Protein AF-E8LW38-F1 (afdb_monomer_lite)

Foldseek 3Di:
DEDDDPPWAFLFWFQDPPPRHIWTWTADDDDPRRLQIWTQDPVVRDIGRDPCRRVRCVVGTDQDPVRNCVVVVDDCPVVVVVCVVVVHHRDNVVNCCSPVVVVPPPVVVVPPPDDDDDDDDDDDDDDDDDDDDDDDDPPPPPDPDDDDDDDDDDDDDDPDPPPPVVVVVVVVVVVVCCVVVVVVVVVVVVVVVVVVVVVVVVVVVD

Secondary structure (DSSP, 8-state):
-----TT--B-EEEE-TTT-SEEEEE--SSSTTTT--EEEESSS--EE--TTHHHHHHHH-BSSHHHHHHHHT---HHHHHHHHHHTPPB-THHHHHHHTTTHHHHHHTTSSS------------------------------TT-----------------HHHHHHHHHHHHHHHHHHHHHHHHHHHHHHHHHHHHHHHTTT--

Structure (mmCIF, N/CA/C/O backbone):
data_AF-E8LW38-F1
#
_entry.id   AF-E8LW38-F1
#
loop_
_atom_site.group_PDB
_atom_site.id
_atom_site.type_symbol
_atom_site.label_atom_id
_atom_site.label_alt_id
_atom_site.label_comp_id
_atom_site.label_asym_id
_atom_site.label_entity_id
_atom_site.label_seq_id
_atom_site.pdbx_PDB_ins_code
_atom_site.Cartn_x
_atom_site.Cartn_y
_atom_site.Cartn_z
_atom_site.occupancy
_atom_site.B_iso_or_equiv
_atom_site.auth_seq_id
_atom_site.auth_comp_id
_atom_site.auth_asym_id
_atom_site.auth_atom_id
_atom_site.pdbx_PDB_model_num
ATOM 1 N N . MET A 1 1 ? 2.310 -6.468 10.355 1.00 84.81 1 MET A N 1
ATOM 2 C CA . MET A 1 1 ? 3.506 -5.936 9.657 1.00 84.81 1 MET A CA 1
ATOM 3 C C . MET A 1 1 ? 3.089 -5.389 8.314 1.00 84.81 1 MET A C 1
ATOM 5 O O . MET A 1 1 ? 2.529 -6.121 7.501 1.00 84.81 1 MET A O 1
ATOM 9 N N . LEU A 1 2 ? 3.338 -4.102 8.102 1.00 90.25 2 LEU A N 1
ATOM 10 C CA . LEU A 1 2 ? 2.969 -3.389 6.892 1.00 90.25 2 LEU A CA 1
ATOM 11 C C . LEU A 1 2 ? 3.975 -3.695 5.778 1.00 90.25 2 LEU A C 1
ATOM 13 O O . LEU A 1 2 ? 5.188 -3.632 5.974 1.00 90.25 2 LEU A O 1
ATOM 17 N N . LYS A 1 3 ? 3.471 -4.007 4.582 1.00 91.81 3 LYS A N 1
ATOM 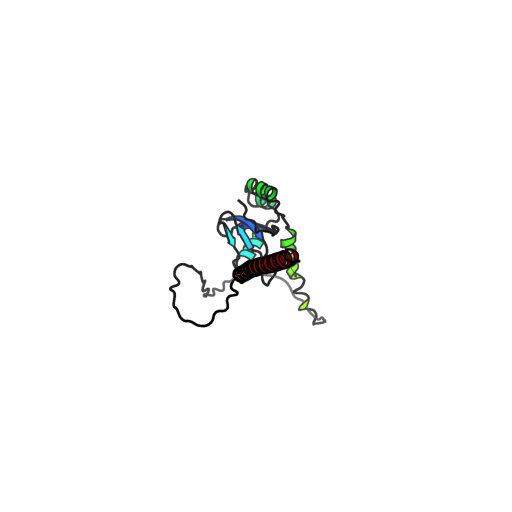18 C CA . LYS A 1 3 ? 4.300 -4.202 3.390 1.00 91.81 3 LYS A CA 1
ATOM 19 C C . LYS A 1 3 ? 4.176 -2.986 2.489 1.00 91.81 3 LYS A C 1
ATOM 21 O O . LYS A 1 3 ? 3.140 -2.797 1.856 1.00 91.81 3 LYS A O 1
ATOM 26 N N . VAL A 1 4 ? 5.246 -2.208 2.380 1.00 89.75 4 VAL A N 1
ATOM 27 C CA . VAL A 1 4 ? 5.295 -0.995 1.554 1.00 89.75 4 VAL A CA 1
ATOM 28 C C . VAL A 1 4 ? 6.216 -1.216 0.361 1.00 89.75 4 VAL A C 1
ATOM 30 O O . VAL A 1 4 ? 7.296 -1.795 0.482 1.00 89.75 4 VAL A O 1
ATOM 33 N N . SER A 1 5 ? 5.771 -0.787 -0.821 1.00 85.12 5 SER A N 1
ATOM 34 C CA . SER A 1 5 ? 6.592 -0.863 -2.034 1.00 85.12 5 SER A CA 1
ATOM 35 C C . SER A 1 5 ? 7.794 0.080 -1.922 1.00 85.12 5 SER A C 1
ATOM 37 O O . SER A 1 5 ? 7.639 1.244 -1.558 1.00 85.12 5 SER A O 1
ATOM 39 N N . THR A 1 6 ? 8.991 -0.391 -2.276 1.00 81.00 6 THR A N 1
ATOM 40 C CA . THR A 1 6 ? 10.205 0.438 -2.241 1.00 81.00 6 THR A CA 1
ATOM 41 C C . THR A 1 6 ? 10.067 1.666 -3.143 1.00 81.00 6 THR A C 1
ATOM 43 O O . THR A 1 6 ? 9.525 1.589 -4.247 1.00 81.00 6 THR A O 1
ATOM 46 N N . ASN A 1 7 ? 10.574 2.810 -2.670 1.00 80.31 7 ASN A N 1
ATOM 47 C CA . ASN A 1 7 ? 10.578 4.090 -3.392 1.00 80.31 7 ASN A CA 1
ATOM 48 C C . ASN A 1 7 ? 9.188 4.616 -3.799 1.00 80.31 7 ASN A C 1
ATOM 50 O O . ASN A 1 7 ? 9.082 5.391 -4.750 1.00 80.31 7 ASN A O 1
ATOM 54 N N . LYS A 1 8 ? 8.118 4.202 -3.110 1.00 84.31 8 LYS A N 1
ATOM 55 C CA . LYS A 1 8 ? 6.765 4.716 -3.344 1.00 84.31 8 LYS A CA 1
ATOM 56 C C . LYS A 1 8 ? 6.181 5.293 -2.069 1.00 84.31 8 LYS A C 1
ATOM 58 O O . LYS A 1 8 ? 6.236 4.659 -1.020 1.00 84.31 8 LYS A O 1
ATOM 63 N N . ALA A 1 9 ? 5.566 6.464 -2.196 1.00 90.75 9 ALA A N 1
ATOM 64 C CA . ALA A 1 9 ? 4.726 6.999 -1.139 1.00 90.75 9 ALA A CA 1
ATOM 65 C C . ALA A 1 9 ? 3.490 6.107 -0.946 1.00 90.75 9 ALA A C 1
ATOM 67 O O . ALA A 1 9 ? 2.966 5.510 -1.900 1.00 90.75 9 ALA A O 1
ATOM 68 N N . ILE A 1 10 ? 3.039 6.011 0.298 1.00 95.56 10 ILE A N 1
ATOM 69 C CA . ILE A 1 10 ? 1.782 5.368 0.660 1.00 95.56 10 ILE A CA 1
ATOM 70 C C . ILE A 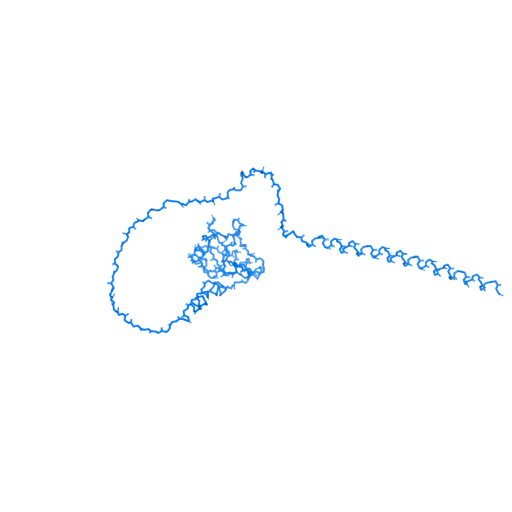1 10 ? 0.673 6.358 0.315 1.00 95.56 10 ILE A C 1
ATOM 72 O O . ILE A 1 10 ? 0.657 7.470 0.830 1.00 95.56 10 ILE A O 1
ATOM 76 N N . ALA A 1 11 ? -0.223 5.987 -0.596 1.00 95.69 11 ALA A N 1
ATOM 77 C CA . ALA A 1 11 ? -1.320 6.863 -1.010 1.00 95.69 11 ALA A CA 1
ATOM 78 C C . ALA A 1 11 ? -2.506 6.827 -0.027 1.00 95.69 11 ALA A C 1
ATOM 80 O O . ALA A 1 11 ? -3.439 7.613 -0.154 1.00 95.69 11 ALA A O 1
ATOM 81 N N . GLY A 1 12 ? -2.491 5.875 0.904 1.00 96.62 12 GLY A N 1
ATOM 82 C CA . GLY A 1 12 ? -3.492 5.646 1.939 1.00 96.62 12 GLY A CA 1
ATOM 83 C C . GLY A 1 12 ? -3.579 4.158 2.267 1.00 96.62 12 GLY A C 1
ATOM 84 O O . GLY A 1 12 ? -2.675 3.384 1.932 1.00 96.62 12 GLY A O 1
ATOM 85 N N . TYR A 1 13 ? -4.682 3.747 2.882 1.00 97.56 13 TYR A N 1
ATOM 86 C CA . TYR A 1 13 ? -4.869 2.397 3.406 1.00 97.56 13 TYR A CA 1
ATOM 87 C C . TYR A 1 13 ? -6.267 1.867 3.102 1.00 97.56 13 TYR A C 1
ATOM 89 O O . TYR A 1 13 ? -7.209 2.625 2.878 1.00 97.56 13 TYR A O 1
ATOM 97 N N . ALA A 1 14 ? -6.384 0.543 3.073 1.00 97.50 14 ALA A N 1
ATOM 98 C CA . ALA A 1 14 ? -7.648 -0.176 2.981 1.00 97.50 14 ALA A CA 1
ATOM 99 C C . ALA A 1 14 ? -7.449 -1.621 3.483 1.00 97.50 14 ALA A C 1
ATOM 101 O O . ALA A 1 14 ? -6.322 -2.128 3.459 1.00 97.50 14 ALA A O 1
ATOM 102 N N . PRO A 1 15 ? -8.511 -2.309 3.935 1.00 97.12 15 PRO A N 1
ATOM 103 C CA . PRO A 1 15 ? -8.432 -3.715 4.294 1.00 97.12 15 PRO A CA 1
ATOM 104 C C . PRO A 1 15 ? -8.097 -4.549 3.057 1.00 97.12 15 PRO A C 1
ATOM 106 O O . PRO A 1 15 ? -8.605 -4.314 1.957 1.00 97.12 15 PRO A O 1
ATOM 109 N N . CYS A 1 16 ? -7.239 -5.546 3.231 1.00 96.50 16 CYS A N 1
ATOM 110 C CA . CYS A 1 16 ? -6.908 -6.518 2.204 1.00 96.50 16 CYS A CA 1
ATOM 111 C C . CYS A 1 16 ? -8.161 -7.287 1.777 1.00 96.50 16 CYS A C 1
ATOM 113 O O . CYS A 1 16 ? -8.826 -7.882 2.616 1.00 96.50 16 CYS A O 1
ATOM 115 N N . SER A 1 17 ? -8.446 -7.353 0.477 1.00 95.56 17 SER A N 1
ATOM 116 C CA . SER A 1 17 ? -9.615 -8.081 -0.037 1.00 95.56 17 SER A CA 1
ATOM 117 C C . SER A 1 17 ? -9.541 -9.603 0.147 1.00 95.56 17 SER A C 1
ATOM 119 O O . SER A 1 17 ? -10.539 -10.281 -0.059 1.00 95.56 17 SER A O 1
ATOM 121 N N . GLU A 1 18 ? -8.370 -10.153 0.483 1.00 94.50 18 GLU A N 1
ATOM 122 C CA . GLU A 1 18 ? -8.189 -11.596 0.694 1.00 94.50 18 GLU A CA 1
ATOM 123 C C . GLU A 1 18 ? -8.216 -11.990 2.176 1.00 94.50 18 GLU A C 1
ATOM 125 O O . GLU A 1 18 ? -8.856 -12.970 2.538 1.00 94.50 18 GLU A O 1
ATOM 130 N N . CYS A 1 19 ? -7.512 -11.249 3.040 1.00 94.38 19 CYS A N 1
ATOM 131 C CA . CYS A 1 19 ? -7.347 -11.606 4.455 1.00 94.38 19 CYS A CA 1
ATOM 132 C C . CYS A 1 19 ? -7.882 -10.556 5.437 1.00 94.38 19 CYS A C 1
ATOM 134 O O . CYS A 1 19 ? -7.680 -10.705 6.637 1.00 94.38 19 CYS A O 1
ATOM 136 N N . ASN A 1 20 ? -8.527 -9.490 4.950 1.00 94.69 20 ASN A N 1
ATOM 137 C CA . ASN A 1 20 ? -9.113 -8.390 5.731 1.00 94.69 20 ASN A CA 1
ATOM 138 C C . ASN A 1 20 ? -8.157 -7.640 6.678 1.00 94.69 20 ASN A C 1
ATOM 140 O O . ASN A 1 20 ? -8.585 -6.766 7.424 1.00 94.69 20 ASN A O 1
ATOM 144 N N . THR A 1 21 ? -6.854 -7.916 6.630 1.00 94.88 21 THR A N 1
ATOM 145 C CA . THR A 1 21 ? -5.844 -7.172 7.393 1.00 94.88 21 THR A CA 1
ATOM 146 C C . THR A 1 21 ? -5.497 -5.854 6.707 1.00 94.88 21 THR A C 1
ATOM 148 O O . THR A 1 21 ? -5.621 -5.745 5.487 1.00 94.88 21 THR A O 1
ATOM 151 N N . LEU A 1 22 ? -4.951 -4.898 7.457 1.00 96.19 22 LEU A N 1
ATOM 152 C CA . LEU A 1 22 ? -4.417 -3.640 6.932 1.00 96.19 22 LEU A CA 1
ATOM 153 C C . LEU A 1 22 ? -3.507 -3.851 5.702 1.00 96.19 22 LEU A C 1
ATOM 155 O O . LEU A 1 22 ? -2.590 -4.682 5.710 1.00 96.19 22 LEU A O 1
ATOM 159 N N . ALA A 1 23 ? -3.756 -3.084 4.641 1.00 97.12 23 ALA A N 1
ATOM 160 C CA . ALA A 1 23 ? -2.933 -3.044 3.440 1.00 97.12 23 ALA A CA 1
ATOM 161 C C . ALA A 1 23 ? -2.684 -1.597 2.992 1.00 97.12 23 ALA A C 1
ATOM 163 O O . ALA A 1 23 ? -3.558 -0.734 3.089 1.00 97.12 23 ALA A O 1
ATOM 164 N N . ALA A 1 24 ? -1.481 -1.346 2.471 1.00 97.12 24 ALA A N 1
ATOM 165 C CA . ALA A 1 24 ? -1.109 -0.050 1.917 1.00 97.12 24 ALA A CA 1
ATOM 166 C C . ALA A 1 24 ? -1.634 0.089 0.482 1.00 97.12 24 ALA A C 1
ATOM 168 O O . ALA A 1 24 ? -1.490 -0.827 -0.337 1.00 97.12 24 ALA A O 1
ATOM 169 N N . VAL A 1 25 ? -2.202 1.249 0.165 1.00 96.81 25 VAL A N 1
ATOM 170 C CA . VAL A 1 25 ? -2.632 1.622 -1.184 1.00 96.81 25 VAL A CA 1
ATOM 171 C C . VAL A 1 25 ? -1.473 2.307 -1.902 1.00 96.81 25 VAL A C 1
ATOM 173 O O . VAL A 1 25 ? -0.879 3.266 -1.407 1.00 96.81 25 VAL A O 1
ATOM 176 N N . HIS A 1 26 ? -1.167 1.839 -3.108 1.00 95.75 26 HIS A N 1
ATOM 177 C CA . HIS A 1 26 ? -0.116 2.401 -3.951 1.00 95.75 26 HIS A CA 1
ATOM 178 C C . HIS A 1 26 ? -0.569 2.543 -5.401 1.00 95.75 26 HIS A C 1
ATOM 180 O O . HIS A 1 26 ? -1.552 1.945 -5.835 1.00 95.75 26 HIS A O 1
ATOM 186 N N . PHE A 1 27 ? 0.221 3.289 -6.174 1.00 93.38 27 PHE A N 1
ATOM 187 C CA . PHE A 1 27 ? 0.069 3.401 -7.619 1.00 93.38 27 PHE A CA 1
ATOM 188 C C . PHE A 1 27 ? 1.320 2.908 -8.360 1.00 93.38 27 PHE A C 1
ATOM 190 O O . PHE A 1 27 ? 2.444 2.989 -7.846 1.00 93.38 27 PHE A O 1
ATOM 197 N N . PRO A 1 28 ? 1.174 2.364 -9.578 1.00 90.88 28 PRO A N 1
ATOM 198 C CA . PRO A 1 28 ? 2.297 2.077 -10.458 1.00 90.88 28 PRO A CA 1
ATOM 199 C C . PRO A 1 28 ? 3.049 3.351 -10.860 1.00 90.88 28 PRO A C 1
ATOM 201 O O . PRO A 1 28 ? 2.471 4.438 -10.950 1.00 90.88 28 PRO A O 1
ATOM 204 N N . ASN A 1 29 ? 4.346 3.201 -11.126 1.00 87.06 29 ASN A N 1
ATOM 205 C CA . ASN A 1 29 ? 5.175 4.293 -11.626 1.00 87.06 29 ASN A CA 1
ATOM 206 C C . ASN A 1 29 ? 4.982 4.384 -13.143 1.00 87.06 29 ASN A C 1
ATOM 208 O O . ASN A 1 29 ? 5.583 3.618 -13.891 1.00 87.06 29 ASN A O 1
ATOM 212 N N . GLY A 1 30 ? 4.119 5.298 -13.585 1.00 84.19 30 GLY A N 1
ATOM 213 C CA . GLY A 1 30 ? 3.881 5.556 -15.005 1.00 84.19 30 GLY A CA 1
ATOM 214 C C . GLY A 1 30 ? 3.208 4.406 -15.772 1.00 84.19 30 GLY A C 1
ATOM 215 O O . GLY A 1 30 ? 2.671 3.454 -15.201 1.00 84.19 30 GLY A O 1
ATOM 216 N N . GLY A 1 31 ? 3.202 4.539 -17.100 1.00 87.88 31 GLY A N 1
ATOM 217 C CA . GLY A 1 31 ? 2.594 3.584 -18.028 1.00 87.88 31 GLY A CA 1
ATOM 218 C C . GLY A 1 31 ? 1.060 3.609 -18.058 1.00 87.88 31 GLY A C 1
ATOM 219 O O . GLY A 1 31 ? 0.410 4.422 -17.406 1.00 87.88 31 GLY A O 1
ATOM 220 N N . ARG A 1 32 ? 0.461 2.667 -18.804 1.00 85.50 32 ARG A N 1
ATOM 221 C CA . ARG A 1 32 ? -1.004 2.582 -19.005 1.00 85.50 32 ARG A CA 1
ATOM 222 C C . ARG A 1 32 ? -1.808 2.381 -17.713 1.00 85.50 32 ARG A C 1
ATOM 224 O O . ARG A 1 32 ? -3.005 2.628 -17.700 1.00 85.50 32 ARG A O 1
ATOM 231 N N . ARG A 1 33 ? -1.163 1.908 -16.642 1.00 85.62 33 ARG A N 1
ATOM 232 C CA . ARG A 1 33 ? -1.782 1.623 -15.336 1.00 85.62 33 ARG A CA 1
ATOM 233 C C . ARG A 1 33 ? -1.364 2.616 -14.246 1.00 85.62 33 ARG A C 1
ATOM 235 O O . ARG A 1 33 ? -1.588 2.343 -13.073 1.00 85.62 33 ARG A O 1
ATOM 242 N N . ALA A 1 34 ? -0.766 3.758 -14.600 1.00 88.12 34 ALA A N 1
ATOM 243 C CA . ALA A 1 34 ? -0.274 4.750 -13.634 1.00 88.12 34 ALA A CA 1
ATOM 244 C C . ALA A 1 34 ? -1.345 5.228 -12.637 1.00 88.12 34 ALA A C 1
ATOM 246 O O . ALA A 1 34 ? -1.014 5.567 -11.499 1.00 88.12 34 ALA A O 1
ATOM 247 N N . ASN A 1 35 ? -2.612 5.228 -13.063 1.00 89.12 35 ASN A N 1
ATOM 248 C CA . ASN A 1 35 ? -3.774 5.681 -12.289 1.00 89.12 35 ASN A CA 1
ATOM 249 C C . ASN A 1 35 ? -4.615 4.514 -11.743 1.00 89.12 35 ASN A C 1
ATOM 251 O O . ASN A 1 35 ? -5.726 4.714 -11.259 1.00 89.12 35 ASN A O 1
ATOM 255 N N . THR A 1 36 ? -4.116 3.278 -11.833 1.00 91.19 36 THR A N 1
ATOM 256 C CA . THR A 1 36 ? -4.795 2.097 -11.295 1.00 91.19 36 THR A CA 1
ATOM 257 C C . THR A 1 36 ? -4.213 1.765 -9.923 1.00 91.19 36 THR A C 1
ATOM 259 O O . THR A 1 36 ? -3.096 1.240 -9.870 1.00 91.19 36 THR A O 1
ATOM 262 N N . PRO A 1 37 ? -4.928 2.051 -8.820 1.00 94.19 37 PRO A N 1
ATOM 263 C CA . PRO A 1 37 ? -4.429 1.732 -7.492 1.00 94.19 37 PRO A CA 1
ATOM 264 C C . PRO A 1 37 ? -4.355 0.213 -7.290 1.00 94.19 37 PRO A C 1
ATOM 266 O O . PRO A 1 37 ? -5.076 -0.554 -7.931 1.00 94.19 37 PRO A O 1
ATOM 269 N N . TYR A 1 38 ? -3.471 -0.216 -6.397 1.00 95.06 38 TYR A N 1
ATOM 270 C CA . TYR A 1 38 ? -3.332 -1.608 -5.975 1.00 95.06 38 TYR A CA 1
ATOM 271 C C . TYR A 1 38 ? -3.073 -1.686 -4.470 1.00 95.06 38 TYR A C 1
ATOM 273 O O . TYR A 1 38 ? -2.621 -0.712 -3.862 1.00 95.06 38 TYR A O 1
ATOM 281 N N . LEU A 1 39 ? -3.330 -2.857 -3.884 1.00 96.75 39 LEU A N 1
ATOM 282 C CA . LEU A 1 39 ? -3.059 -3.127 -2.472 1.00 96.75 39 LEU A CA 1
ATOM 283 C C . LEU A 1 39 ? -1.742 -3.870 -2.297 1.00 96.75 39 LEU A C 1
ATOM 285 O O . LEU A 1 39 ? -1.444 -4.819 -3.022 1.00 96.75 39 LEU A O 1
ATOM 289 N N . SER A 1 40 ? -0.972 -3.465 -1.297 1.00 96.25 40 SER A N 1
ATOM 290 C CA . SER A 1 40 ? 0.193 -4.190 -0.806 1.00 96.25 40 SER A CA 1
ATOM 291 C C . SER A 1 40 ? -0.095 -4.660 0.613 1.00 96.25 40 SER A C 1
ATOM 293 O O . SER A 1 40 ? -0.145 -3.860 1.548 1.00 96.25 40 SER A O 1
ATOM 295 N N . CYS A 1 41 ? -0.337 -5.961 0.769 1.00 95.94 41 CYS A N 1
ATOM 296 C CA . CYS A 1 41 ? -0.701 -6.551 2.048 1.00 95.94 41 CYS A CA 1
ATOM 297 C C . CYS A 1 41 ? 0.492 -7.293 2.656 1.00 95.94 41 CYS A C 1
ATOM 299 O O . CYS A 1 41 ? 1.103 -8.139 2.003 1.00 95.94 41 CYS A O 1
ATOM 301 N N . GLY A 1 42 ? 0.809 -6.997 3.918 1.00 93.31 42 GLY A N 1
ATOM 302 C CA . GLY A 1 42 ? 1.829 -7.733 4.670 1.00 93.31 42 GLY A CA 1
ATOM 303 C C . GLY A 1 42 ? 1.301 -8.969 5.403 1.00 93.31 42 GLY A C 1
ATOM 304 O O . GLY A 1 42 ? 2.085 -9.859 5.706 1.00 93.31 42 GLY A O 1
ATOM 305 N N . GLY A 1 43 ? -0.016 -9.080 5.619 1.00 92.31 43 GLY A N 1
ATOM 306 C CA . GLY A 1 43 ? -0.639 -10.268 6.215 1.00 92.31 43 GLY A CA 1
ATOM 307 C C . GLY A 1 43 ? -0.561 -11.487 5.293 1.00 92.31 43 GLY A C 1
ATOM 308 O O . GLY A 1 43 ? -0.008 -12.517 5.665 1.00 92.31 43 GLY A O 1
ATOM 309 N N . CYS A 1 44 ? -1.043 -11.353 4.053 1.00 93.19 44 CYS A N 1
ATOM 310 C CA . CYS A 1 44 ? -0.934 -12.407 3.036 1.00 93.19 44 CYS A CA 1
ATOM 311 C C . CYS A 1 44 ? 0.317 -12.285 2.146 1.00 93.19 44 CYS A C 1
ATOM 313 O O . CYS A 1 44 ? 0.506 -13.093 1.241 1.00 93.19 44 CYS A O 1
ATOM 315 N N . ASN A 1 45 ? 1.171 -11.279 2.376 1.00 93.56 45 ASN A N 1
ATOM 316 C CA . ASN A 1 45 ? 2.380 -10.983 1.594 1.00 93.56 45 ASN A CA 1
ATOM 317 C C . ASN A 1 45 ? 2.165 -10.769 0.083 1.00 93.56 45 ASN A C 1
ATOM 319 O O . ASN A 1 45 ? 3.131 -10.788 -0.689 1.00 93.56 45 ASN A O 1
ATOM 323 N N . LYS A 1 46 ? 0.936 -10.489 -0.355 1.00 92.06 46 LYS A N 1
ATOM 324 C CA . LYS A 1 46 ? 0.584 -10.315 -1.769 1.00 92.06 46 LYS A CA 1
ATOM 325 C C . LYS A 1 46 ? 0.457 -8.852 -2.177 1.00 92.06 46 LYS A C 1
ATOM 327 O O . LYS A 1 46 ? 0.127 -7.970 -1.382 1.00 92.06 46 LYS A O 1
ATOM 332 N N . THR A 1 47 ? 0.694 -8.623 -3.464 1.00 94.12 47 THR A N 1
ATOM 333 C CA . THR A 1 47 ? 0.285 -7.409 -4.166 1.00 94.12 47 THR A CA 1
ATOM 334 C C . THR A 1 47 ? -0.968 -7.736 -4.964 1.00 94.12 47 THR A C 1
ATOM 336 O O . THR A 1 47 ? -0.939 -8.624 -5.810 1.00 94.12 47 THR A O 1
ATOM 339 N N . ILE A 1 48 ? -2.063 -7.039 -4.682 1.00 94.44 48 ILE A N 1
ATOM 340 C CA . ILE A 1 48 ? -3.384 -7.346 -5.227 1.00 94.44 48 ILE A CA 1
ATOM 341 C C . ILE A 1 48 ? -3.763 -6.230 -6.199 1.00 94.44 48 ILE A C 1
ATOM 343 O O . ILE A 1 48 ? -3.878 -5.066 -5.811 1.00 94.44 48 ILE A O 1
ATOM 347 N N . GLN A 1 49 ? -3.927 -6.595 -7.470 1.00 92.69 49 GLN A N 1
ATOM 348 C CA . GLN A 1 49 ? -4.333 -5.705 -8.559 1.00 92.69 49 GLN A CA 1
ATOM 349 C C . GLN A 1 49 ? -5.302 -6.447 -9.494 1.00 92.69 49 GLN A C 1
ATOM 351 O O . GLN A 1 49 ? -5.005 -6.683 -10.666 1.00 92.69 49 GLN A O 1
ATOM 356 N N . ALA A 1 50 ? -6.443 -6.866 -8.951 1.00 89.75 50 ALA A N 1
ATOM 357 C CA . ALA A 1 50 ? -7.532 -7.461 -9.718 1.00 89.75 50 ALA A CA 1
ATOM 358 C C . ALA A 1 50 ? -8.475 -6.374 -10.260 1.00 89.75 50 ALA A C 1
ATOM 360 O O . ALA A 1 50 ? -8.421 -5.216 -9.838 1.00 89.75 50 ALA A O 1
ATOM 361 N N . SER A 1 51 ? -9.365 -6.750 -11.183 1.00 86.94 51 SER A N 1
ATOM 362 C CA . SER A 1 51 ? -10.379 -5.843 -11.741 1.00 86.94 51 SER A CA 1
ATOM 363 C C . SER A 1 51 ? -11.255 -5.213 -10.657 1.00 86.94 51 SER A C 1
ATOM 365 O O . SER A 1 51 ? -11.523 -4.025 -10.738 1.00 86.94 51 SER A O 1
ATOM 367 N N . THR A 1 52 ? -11.608 -5.976 -9.620 1.00 91.69 52 THR A N 1
ATOM 368 C CA . THR A 1 52 ? -12.449 -5.552 -8.486 1.00 91.69 52 THR A CA 1
ATOM 369 C C . THR A 1 52 ? -11.703 -4.755 -7.417 1.00 91.69 52 THR A C 1
ATOM 371 O O . THR A 1 52 ? -12.315 -4.154 -6.532 1.00 91.69 52 THR A O 1
ATOM 374 N N . THR A 1 53 ? -10.367 -4.751 -7.451 1.00 93.31 53 THR A N 1
ATOM 375 C CA . THR A 1 53 ? -9.561 -4.116 -6.403 1.00 93.31 53 THR A CA 1
ATOM 376 C C . THR A 1 53 ? -9.750 -2.604 -6.395 1.00 93.31 53 THR A C 1
ATOM 378 O O . THR A 1 53 ? -9.722 -1.993 -5.331 1.00 93.31 53 THR A O 1
ATOM 381 N N . LYS A 1 54 ? -9.975 -1.985 -7.558 1.00 92.69 54 LYS A N 1
ATOM 382 C CA . LYS A 1 54 ? -10.168 -0.535 -7.655 1.00 92.69 54 LYS A CA 1
ATOM 383 C C . LYS A 1 54 ? -11.426 -0.092 -6.909 1.00 92.69 54 LYS A C 1
ATOM 385 O O . LYS A 1 54 ? -11.366 0.861 -6.138 1.00 92.69 54 LYS A O 1
ATOM 390 N N . GLU A 1 55 ? -12.545 -0.774 -7.122 1.00 93.88 55 GLU A N 1
ATOM 391 C CA . GLU A 1 55 ? -13.815 -0.490 -6.451 1.00 93.88 55 GLU A CA 1
ATOM 392 C C . GLU A 1 55 ? -13.719 -0.790 -4.954 1.00 93.88 55 GLU A C 1
ATOM 394 O O . GLU A 1 55 ? -14.150 0.023 -4.139 1.00 93.88 55 GLU A O 1
ATOM 399 N N . HIS A 1 56 ? -13.075 -1.902 -4.582 1.00 96.00 56 HIS A N 1
ATOM 400 C CA . HIS A 1 56 ? -12.831 -2.246 -3.179 1.00 96.00 56 HIS A CA 1
ATOM 401 C C . HIS A 1 56 ? -12.029 -1.166 -2.446 1.00 96.00 56 HIS A C 1
ATOM 403 O O . HIS A 1 56 ? -12.402 -0.766 -1.341 1.00 96.00 56 HIS A O 1
ATOM 409 N N . ILE A 1 57 ? -10.961 -0.656 -3.073 1.00 96.38 57 ILE A N 1
ATOM 410 C CA . ILE A 1 57 ? -10.181 0.459 -2.529 1.00 96.38 57 ILE A CA 1
ATOM 411 C C . ILE A 1 57 ? -11.074 1.689 -2.399 1.00 96.38 57 ILE A C 1
ATOM 413 O O . ILE A 1 57 ? -11.127 2.258 -1.322 1.00 96.38 57 ILE A O 1
ATOM 417 N N . LYS A 1 58 ? -11.834 2.073 -3.431 1.00 94.19 58 LYS A N 1
ATOM 418 C CA . LYS A 1 58 ? -12.715 3.253 -3.365 1.00 94.19 58 LYS A CA 1
ATOM 419 C C . LYS A 1 58 ? -13.701 3.220 -2.194 1.00 94.19 58 LYS A C 1
ATOM 421 O O . LYS A 1 58 ? -13.921 4.255 -1.576 1.00 94.19 58 LYS A O 1
ATOM 426 N N . LEU A 1 59 ? -14.281 2.061 -1.886 1.00 95.56 59 LEU A N 1
ATOM 427 C CA . LEU A 1 59 ? -15.258 1.917 -0.800 1.00 95.56 59 LEU A CA 1
ATOM 428 C C . LEU A 1 59 ? -14.617 1.965 0.594 1.00 95.56 59 LEU A C 1
ATOM 430 O O . LEU A 1 59 ? -15.203 2.500 1.539 1.00 95.56 59 LEU A O 1
ATOM 434 N N . ASN A 1 60 ? -13.412 1.411 0.728 1.00 96.94 60 ASN A N 1
ATOM 435 C CA . ASN A 1 60 ? -12.763 1.200 2.022 1.00 96.94 60 ASN A CA 1
ATOM 436 C C . ASN A 1 60 ? -11.537 2.092 2.257 1.00 96.94 60 ASN A C 1
ATOM 438 O O . ASN A 1 60 ? -10.851 1.929 3.263 1.00 96.94 60 ASN A O 1
ATOM 442 N N . TYR A 1 61 ? -11.262 3.017 1.338 1.00 96.50 61 TYR A N 1
ATOM 443 C CA . TYR A 1 61 ? -10.116 3.912 1.398 1.00 96.50 61 TYR A CA 1
ATOM 444 C C . TYR A 1 61 ? -10.160 4.788 2.646 1.00 96.50 61 TYR A C 1
ATOM 446 O O . TYR A 1 61 ? -11.203 5.339 3.010 1.00 96.50 61 TYR A O 1
ATOM 454 N N . VAL A 1 62 ? -8.992 4.950 3.253 1.00 96.81 62 VAL A N 1
ATOM 455 C CA . VAL A 1 62 ? -8.716 5.919 4.308 1.00 96.81 62 VAL A CA 1
ATOM 456 C C . VAL A 1 62 ? -7.341 6.557 4.074 1.00 96.81 62 VAL A C 1
ATOM 458 O O . VAL A 1 62 ? -6.419 5.875 3.613 1.00 96.81 62 VAL A O 1
ATOM 461 N N . PRO A 1 63 ? -7.195 7.864 4.351 1.00 94.81 63 PRO A N 1
ATOM 462 C CA . PRO A 1 63 ? -6.017 8.629 3.947 1.00 94.81 63 PRO A CA 1
ATOM 463 C C . PRO A 1 63 ? -4.774 8.373 4.806 1.00 94.81 63 PRO A C 1
ATOM 465 O O . PRO A 1 63 ? -3.670 8.404 4.267 1.00 94.81 63 PRO A O 1
ATOM 468 N N . THR A 1 64 ? -4.938 8.114 6.106 1.00 94.81 64 THR A N 1
ATOM 469 C CA . THR A 1 64 ? -3.831 7.906 7.057 1.00 94.81 64 THR A CA 1
ATOM 470 C C . THR A 1 64 ? -4.037 6.642 7.883 1.00 94.81 64 THR A C 1
ATOM 472 O O . THR A 1 64 ? -5.143 6.086 7.926 1.00 94.81 64 THR A O 1
ATOM 475 N N . LEU A 1 65 ? -2.967 6.180 8.532 1.00 94.94 65 LEU A N 1
ATOM 476 C CA . LEU A 1 65 ? -3.016 5.012 9.409 1.00 94.94 65 LEU A CA 1
ATOM 477 C C . LEU A 1 65 ? -3.946 5.230 10.615 1.00 94.94 65 LEU A C 1
ATOM 479 O O . LEU A 1 65 ? -4.695 4.327 10.983 1.00 94.94 65 LEU A O 1
ATOM 483 N N . GLU A 1 66 ? -3.961 6.431 11.197 1.00 95.19 66 GLU A N 1
ATOM 484 C CA . GLU A 1 66 ? -4.843 6.761 12.324 1.00 95.19 66 GLU A CA 1
ATOM 485 C C . GLU A 1 66 ? -6.315 6.716 11.903 1.00 95.19 66 GLU A C 1
ATOM 487 O O . GLU A 1 66 ? -7.136 6.104 12.584 1.00 95.19 66 GLU A O 1
ATOM 492 N N . ALA A 1 67 ? -6.645 7.258 10.726 1.00 96.00 67 ALA A N 1
ATOM 493 C CA . ALA A 1 67 ? -8.000 7.183 10.181 1.00 96.00 67 ALA A CA 1
ATOM 494 C C . ALA A 1 67 ? -8.437 5.731 9.909 1.00 96.00 67 ALA A C 1
ATOM 496 O O . ALA A 1 67 ? -9.622 5.404 9.997 1.00 96.00 67 ALA A O 1
ATOM 497 N N . TYR A 1 68 ? -7.492 4.843 9.580 1.00 96.88 68 TYR A N 1
ATOM 498 C CA . TYR A 1 68 ? -7.766 3.411 9.475 1.00 96.88 68 TYR A CA 1
ATOM 499 C C . TYR A 1 68 ? -8.115 2.802 10.833 1.00 96.88 68 TYR A C 1
ATOM 501 O O . TYR A 1 68 ? -9.110 2.082 10.932 1.00 96.88 68 TYR A O 1
ATOM 509 N N . ALA A 1 69 ? -7.324 3.098 11.864 1.00 96.50 69 ALA A N 1
ATOM 510 C CA . ALA A 1 69 ? -7.561 2.610 13.219 1.00 96.50 69 ALA A CA 1
ATOM 511 C C . ALA A 1 69 ? -8.934 3.044 13.741 1.00 96.50 69 ALA A C 1
ATOM 513 O O . ALA A 1 69 ? -9.695 2.211 14.221 1.00 96.50 69 ALA A O 1
ATOM 514 N N . GLU A 1 70 ? -9.287 4.319 13.556 1.00 96.75 70 GLU A N 1
ATOM 515 C CA . GLU A 1 70 ? -10.588 4.861 13.957 1.00 96.75 70 GLU A CA 1
ATOM 516 C C . GLU A 1 70 ? -11.753 4.215 13.196 1.00 96.75 70 GLU A C 1
ATOM 518 O O . GLU A 1 70 ? -12.784 3.894 13.785 1.00 96.75 70 GLU A O 1
ATOM 523 N N . ARG A 1 71 ? -11.611 4.009 11.879 1.00 96.75 71 ARG A N 1
ATOM 524 C CA . ARG A 1 71 ? -12.696 3.476 11.042 1.00 96.75 71 ARG A CA 1
ATOM 525 C C . ARG A 1 71 ? -12.955 1.990 11.270 1.00 96.75 71 ARG A C 1
ATOM 527 O O . ARG A 1 71 ? -14.101 1.556 11.162 1.00 96.75 71 ARG A O 1
ATOM 534 N N . PHE A 1 72 ? -11.900 1.212 11.490 1.00 95.31 72 PHE A N 1
ATOM 535 C CA . PHE A 1 72 ? -11.979 -0.247 11.569 1.00 95.31 72 PHE A CA 1
ATOM 536 C C . PHE A 1 72 ? -11.816 -0.795 12.990 1.00 95.31 72 PHE A C 1
ATOM 538 O O . PHE A 1 72 ? -11.878 -2.010 13.151 1.00 95.31 72 PHE A O 1
ATOM 545 N N . ASP A 1 73 ? -11.645 0.077 13.988 1.00 95.81 73 ASP A N 1
ATOM 546 C CA . ASP A 1 73 ? -11.450 -0.275 15.401 1.00 95.81 73 ASP A CA 1
ATOM 547 C C . ASP A 1 73 ? -10.319 -1.301 15.592 1.00 95.81 73 ASP A C 1
ATOM 549 O O . ASP A 1 73 ? -10.481 -2.364 16.193 1.00 95.81 73 ASP A O 1
ATOM 553 N N . VAL A 1 74 ? -9.156 -1.008 14.997 1.00 93.88 74 VAL A N 1
ATOM 554 C CA . VAL A 1 74 ? -7.965 -1.864 15.084 1.00 93.88 74 VAL A CA 1
ATOM 555 C C . VAL A 1 74 ? -6.774 -1.117 15.661 1.00 93.88 74 VAL A C 1
ATOM 557 O O . VAL A 1 74 ? -6.561 0.061 15.381 1.00 93.88 74 VAL A O 1
ATOM 560 N N . ASP A 1 75 ? -5.948 -1.834 16.419 1.00 94.00 75 ASP A N 1
ATOM 561 C CA . ASP A 1 75 ? -4.650 -1.326 16.846 1.00 94.00 75 ASP A CA 1
ATOM 562 C C . ASP A 1 75 ? -3.662 -1.336 15.669 1.00 94.00 75 ASP A C 1
ATOM 564 O O . ASP A 1 75 ? -3.465 -2.358 15.009 1.00 94.00 75 ASP A O 1
ATOM 568 N N . VAL A 1 76 ? -3.052 -0.179 15.419 1.00 94.50 76 VAL A N 1
ATOM 569 C CA . VAL A 1 76 ? -2.056 0.050 14.362 1.00 94.50 76 VAL A CA 1
ATOM 570 C C . VAL A 1 76 ? -0.717 0.539 14.926 1.00 94.50 76 VAL A C 1
ATOM 572 O O . VAL A 1 76 ? 0.141 1.001 14.174 1.00 94.50 76 VAL A O 1
ATOM 575 N N . SER A 1 77 ? -0.518 0.459 16.246 1.00 94.75 77 SER A N 1
ATOM 576 C CA . SER A 1 77 ? 0.688 0.934 16.941 1.00 94.75 77 SER A CA 1
ATOM 577 C C . SER A 1 77 ? 1.980 0.362 16.344 1.00 94.75 77 SER A C 1
ATOM 579 O O . SER A 1 77 ? 2.914 1.107 16.038 1.00 94.75 77 SER A O 1
ATOM 581 N N . ALA A 1 78 ? 2.008 -0.945 16.073 1.00 94.00 78 ALA A N 1
ATOM 582 C CA . ALA A 1 78 ? 3.155 -1.621 15.470 1.00 94.00 78 ALA A CA 1
ATOM 583 C C . ALA A 1 78 ? 3.450 -1.138 14.038 1.00 94.00 78 ALA A C 1
ATOM 585 O O . ALA A 1 78 ? 4.609 -1.079 13.614 1.00 94.00 78 ALA A O 1
ATOM 586 N N . GLU A 1 79 ? 2.419 -0.818 13.258 1.00 95.00 79 GLU A N 1
ATOM 587 C CA . GLU A 1 79 ? 2.562 -0.274 11.911 1.00 95.00 79 GLU A CA 1
ATOM 588 C C . GLU A 1 79 ? 2.992 1.195 11.921 1.00 95.00 79 GLU A C 1
ATOM 590 O O . GLU A 1 79 ? 3.815 1.578 11.087 1.00 95.00 79 GLU A O 1
ATOM 595 N N . GLN A 1 80 ? 2.539 1.982 12.899 1.00 94.50 80 GLN A N 1
ATOM 596 C CA . GLN A 1 80 ? 2.991 3.358 13.103 1.00 94.50 80 GLN A CA 1
ATOM 597 C C . GLN A 1 80 ? 4.494 3.403 13.407 1.00 94.50 80 GLN A C 1
ATOM 599 O O . GLN A 1 80 ? 5.244 4.169 12.794 1.00 94.50 80 GLN A O 1
ATOM 604 N N . GLU A 1 81 ? 4.965 2.521 14.294 1.00 94.94 81 GLU A N 1
ATOM 605 C CA . GLU A 1 81 ? 6.393 2.365 14.585 1.00 94.94 81 GLU A CA 1
ATOM 606 C C . GLU A 1 81 ? 7.190 1.962 13.337 1.00 94.94 81 GLU A C 1
ATOM 608 O O . GLU A 1 81 ? 8.280 2.485 13.098 1.00 94.94 81 GLU A O 1
ATOM 613 N N . GLN A 1 82 ? 6.643 1.078 12.494 1.00 93.69 82 GLN A N 1
ATOM 614 C CA . GLN A 1 82 ? 7.284 0.680 11.237 1.00 93.69 82 GLN A CA 1
ATOM 615 C C . GLN A 1 82 ? 7.380 1.835 10.239 1.00 93.69 82 GLN A C 1
ATOM 617 O O . GLN A 1 82 ? 8.420 1.975 9.592 1.00 93.69 82 GLN A O 1
ATOM 622 N N . ILE A 1 83 ? 6.339 2.660 10.102 1.00 92.44 83 ILE A N 1
ATOM 623 C CA . ILE A 1 83 ? 6.361 3.837 9.221 1.00 92.44 83 ILE A CA 1
ATOM 624 C C . ILE A 1 83 ? 7.449 4.810 9.679 1.00 92.44 83 ILE A C 1
ATOM 626 O O . ILE A 1 83 ? 8.271 5.233 8.861 1.00 92.44 83 ILE A O 1
ATOM 630 N N . ALA A 1 84 ? 7.515 5.092 10.983 1.00 92.56 84 ALA A N 1
ATOM 631 C CA . ALA A 1 84 ? 8.523 5.974 11.562 1.00 92.56 84 ALA A CA 1
ATOM 632 C C . ALA A 1 84 ? 9.950 5.415 11.404 1.00 92.56 84 ALA A C 1
ATOM 634 O O . ALA A 1 84 ? 10.849 6.127 10.951 1.00 92.56 84 ALA A O 1
ATOM 635 N N . ALA A 1 85 ? 10.159 4.130 11.713 1.00 93.75 85 ALA A N 1
ATOM 636 C CA . ALA A 1 85 ? 11.464 3.476 11.622 1.00 93.75 85 ALA A CA 1
ATOM 637 C C . ALA A 1 85 ? 11.992 3.417 10.179 1.00 93.75 85 ALA A C 1
ATOM 639 O O . ALA A 1 85 ? 13.173 3.671 9.936 1.00 93.75 85 ALA A O 1
ATOM 640 N N . ASN A 1 86 ? 11.117 3.121 9.213 1.00 91.31 86 ASN A N 1
ATOM 641 C CA . ASN A 1 86 ? 11.481 3.017 7.798 1.00 91.31 86 ASN A CA 1
ATOM 642 C C . ASN A 1 86 ? 11.421 4.355 7.047 1.00 91.31 86 ASN A C 1
ATOM 644 O O . ASN A 1 86 ? 11.812 4.410 5.879 1.00 91.31 86 ASN A O 1
ATOM 648 N N . LYS A 1 87 ? 10.951 5.429 7.698 1.00 91.06 87 LYS A N 1
ATOM 649 C CA . LYS A 1 87 ? 10.750 6.760 7.105 1.00 91.06 87 LYS A CA 1
ATOM 650 C C . LYS A 1 87 ? 9.873 6.714 5.851 1.00 91.06 87 LYS A C 1
ATOM 652 O O . LYS A 1 87 ? 10.147 7.400 4.864 1.00 91.06 87 LYS A O 1
ATOM 657 N N . TRP A 1 88 ? 8.839 5.876 5.866 1.00 92.75 88 TRP A N 1
ATOM 658 C CA . TRP A 1 88 ? 7.881 5.835 4.767 1.00 92.75 88 TRP A CA 1
ATOM 659 C C . TRP A 1 88 ? 7.039 7.106 4.760 1.00 92.75 88 TRP A C 1
ATOM 661 O O . TRP A 1 88 ? 6.636 7.608 5.803 1.00 92.75 88 TRP A O 1
ATOM 671 N N . THR A 1 89 ? 6.798 7.643 3.568 1.00 91.88 89 THR A N 1
ATOM 672 C CA . THR A 1 89 ? 6.023 8.872 3.396 1.00 91.88 89 THR A CA 1
ATOM 673 C C . THR A 1 89 ? 4.579 8.533 3.058 1.00 91.88 89 THR A C 1
ATOM 675 O O . THR A 1 89 ? 4.324 7.877 2.044 1.00 91.88 89 THR A O 1
ATOM 678 N N . GLU A 1 90 ? 3.645 9.018 3.868 1.00 93.62 90 GLU A N 1
ATOM 679 C CA . GLU A 1 90 ? 2.223 9.071 3.534 1.00 93.62 90 GLU A CA 1
ATOM 680 C C . GLU A 1 90 ? 1.942 10.302 2.663 1.00 93.62 90 GLU A C 1
ATOM 682 O O . GLU A 1 90 ? 2.383 11.414 2.949 1.00 93.62 90 GLU A O 1
ATOM 687 N N . ASN A 1 91 ? 1.234 10.099 1.557 1.00 93.69 91 ASN A N 1
ATOM 688 C CA . ASN A 1 91 ? 0.828 11.151 0.636 1.00 93.69 91 ASN A CA 1
ATOM 689 C C . ASN A 1 91 ? -0.619 10.902 0.171 1.00 93.69 91 ASN A C 1
ATOM 691 O O . ASN A 1 91 ? -0.826 10.396 -0.938 1.00 93.69 91 ASN A O 1
ATOM 695 N N . PRO A 1 92 ? -1.622 11.250 0.998 1.00 92.25 92 PRO A N 1
ATOM 696 C CA . PRO A 1 92 ? -3.031 11.049 0.662 1.00 92.25 92 PRO A CA 1
ATOM 697 C C . PRO A 1 92 ? -3.470 11.856 -0.569 1.00 92.25 92 PRO A C 1
ATOM 699 O O . PRO A 1 92 ? -4.259 11.369 -1.376 1.00 92.25 92 PRO A O 1
ATOM 702 N N . ALA A 1 93 ? -2.871 13.029 -0.805 1.00 91.38 93 ALA A N 1
ATOM 703 C CA . ALA A 1 93 ? -3.160 13.854 -1.981 1.00 91.38 93 ALA A CA 1
ATOM 704 C C . ALA A 1 93 ? -2.876 13.130 -3.312 1.00 91.38 93 ALA A C 1
ATOM 706 O O . ALA A 1 93 ? -3.498 13.424 -4.334 1.00 91.38 93 ALA A O 1
ATOM 707 N N . LEU A 1 94 ? -1.963 12.149 -3.318 1.00 91.31 94 LEU A N 1
ATOM 708 C CA . LEU A 1 94 ? -1.683 11.330 -4.497 1.00 91.31 94 LEU A CA 1
ATOM 709 C C . LEU A 1 94 ? -2.884 10.465 -4.906 1.00 91.31 94 LEU A C 1
ATOM 711 O O . LEU A 1 94 ? -3.065 10.203 -6.097 1.00 91.31 94 LEU A O 1
ATOM 715 N N . TYR A 1 95 ? -3.693 10.016 -3.944 1.00 91.56 95 TYR A N 1
ATOM 716 C CA . TYR A 1 95 ? -4.907 9.264 -4.238 1.00 91.56 95 TYR A CA 1
ATOM 717 C C . TYR A 1 95 ? -5.956 10.163 -4.894 1.00 91.56 95 TYR A C 1
ATOM 719 O O . TYR A 1 95 ? -6.448 9.830 -5.973 1.00 91.56 95 TYR A O 1
ATOM 727 N N . ASP A 1 96 ? -6.221 11.335 -4.316 1.00 89.56 96 ASP A N 1
ATOM 728 C CA . ASP A 1 96 ? -7.200 12.285 -4.850 1.00 89.56 96 ASP A CA 1
ATOM 729 C C . ASP A 1 96 ? -6.829 12.765 -6.255 1.00 89.56 96 ASP A C 1
ATOM 731 O O . ASP A 1 96 ? -7.649 12.693 -7.172 1.00 89.56 96 ASP A O 1
ATOM 735 N N . ALA A 1 97 ? -5.569 13.152 -6.473 1.00 89.19 97 ALA A N 1
ATOM 736 C CA . ALA A 1 97 ? -5.098 13.594 -7.783 1.00 89.19 97 ALA A CA 1
ATOM 737 C C . ALA A 1 97 ? -5.289 12.521 -8.873 1.00 89.19 97 ALA A C 1
ATOM 739 O O . ALA A 1 97 ? -5.642 12.836 -10.007 1.00 89.19 97 ALA A O 1
ATOM 740 N N . LYS A 1 98 ? -5.080 11.240 -8.543 1.00 88.31 98 LYS A N 1
ATOM 741 C CA . LYS A 1 98 ? -5.142 10.141 -9.523 1.00 88.31 98 LYS A CA 1
ATOM 742 C C . LYS A 1 98 ? -6.519 9.515 -9.694 1.00 88.31 98 LYS A C 1
ATOM 744 O O . LYS A 1 98 ? -6.783 8.932 -10.744 1.00 88.31 98 LYS A O 1
ATOM 749 N N . VAL A 1 99 ? -7.363 9.556 -8.668 1.00 84.75 99 VAL A N 1
ATOM 750 C CA . VAL A 1 99 ? -8.683 8.908 -8.688 1.00 84.75 99 VAL A CA 1
ATOM 751 C C . VAL A 1 99 ? -9.788 9.915 -8.973 1.00 84.75 99 VAL A C 1
ATOM 753 O O . VAL A 1 99 ? -10.688 9.590 -9.746 1.00 84.75 99 VAL A O 1
ATOM 756 N N . ASN A 1 100 ? -9.692 11.120 -8.407 1.00 76.38 100 ASN A N 1
ATOM 757 C CA . ASN A 1 100 ? -10.696 12.174 -8.545 1.00 76.38 100 ASN A CA 1
ATOM 758 C C . ASN A 1 100 ? -10.300 13.201 -9.624 1.00 76.38 100 ASN A C 1
ATOM 760 O O . ASN A 1 100 ? -11.164 13.672 -10.354 1.00 76.38 100 ASN A O 1
ATOM 764 N N . GLY A 1 101 ? -9.002 13.474 -9.806 1.00 60.78 101 GLY A N 1
ATOM 765 C CA . GLY A 1 101 ? -8.501 14.437 -10.804 1.00 60.78 101 GLY A CA 1
ATOM 766 C C . GLY A 1 101 ? -8.597 13.999 -12.275 1.00 60.78 101 GLY A C 1
ATOM 767 O O . GLY A 1 101 ? -8.472 14.824 -13.169 1.00 60.78 101 GLY A O 1
ATOM 768 N N . VAL A 1 102 ? -8.866 12.720 -12.565 1.00 56.19 102 VAL A N 1
ATOM 769 C CA . VAL A 1 102 ? -8.989 12.212 -13.954 1.00 56.19 102 VAL A CA 1
ATOM 770 C C . VAL A 1 102 ? -10.342 12.573 -14.594 1.00 56.19 102 VAL A C 1
ATOM 772 O O . VAL A 1 102 ? -10.529 12.386 -15.795 1.00 56.19 102 VAL A O 1
ATOM 775 N N . VAL A 1 103 ? -11.298 13.096 -13.819 1.00 49.56 103 VAL A N 1
ATOM 776 C CA . VAL A 1 103 ? -12.635 13.445 -14.326 1.00 49.56 103 VAL A CA 1
ATOM 777 C C . VAL A 1 103 ? -12.617 14.741 -15.155 1.00 49.56 103 VAL A C 1
ATOM 779 O O . VAL A 1 103 ? -13.389 14.847 -16.103 1.00 49.56 103 VAL A O 1
ATOM 782 N N . GLU A 1 104 ? -11.711 15.688 -14.884 1.00 46.34 104 GLU A N 1
ATOM 783 C CA . GLU A 1 104 ? -11.747 17.013 -15.531 1.00 46.34 104 GLU A CA 1
ATOM 784 C C . GLU A 1 104 ? -11.151 17.075 -16.949 1.00 46.34 104 GLU A C 1
ATOM 786 O O . GLU A 1 104 ? -11.604 17.893 -17.747 1.00 46.34 104 GLU A O 1
ATOM 791 N N . GLU A 1 105 ? -10.199 16.210 -17.323 1.00 47.19 105 GLU A N 1
ATOM 792 C CA . GLU A 1 105 ? -9.515 16.319 -18.632 1.00 47.19 105 GLU A CA 1
ATOM 793 C C . GLU A 1 105 ? -10.168 15.501 -19.763 1.00 47.19 105 GLU A C 1
ATOM 795 O O . GLU A 1 105 ? -10.026 15.839 -20.940 1.00 47.19 105 GLU A O 1
ATOM 800 N N . LEU A 1 106 ? -10.904 14.431 -19.439 1.00 48.31 106 LEU A N 1
ATOM 801 C CA . LEU A 1 106 ? -11.522 13.550 -20.446 1.00 48.31 106 LEU A CA 1
ATOM 802 C C . LEU A 1 106 ? -12.934 13.988 -20.863 1.00 48.31 106 LEU A C 1
ATOM 804 O O . LEU A 1 106 ? -13.407 13.577 -21.920 1.00 48.31 106 LEU A O 1
ATOM 808 N N . GLN A 1 107 ? -13.608 14.809 -20.052 1.00 41.25 107 GLN A N 1
ATOM 809 C CA . GLN A 1 107 ? -14.964 15.290 -20.346 1.00 41.25 107 GLN A CA 1
ATOM 810 C C . GLN A 1 107 ? -14.992 16.652 -21.053 1.00 41.25 107 GLN A C 1
ATOM 812 O O . GLN A 1 107 ? -15.941 16.936 -21.777 1.00 41.25 107 GLN A O 1
ATOM 817 N N . THR A 1 108 ? -13.948 17.470 -20.911 1.00 40.84 108 THR A N 1
ATOM 818 C CA . THR A 1 108 ? -13.837 18.774 -21.589 1.00 40.84 108 THR A CA 1
ATOM 819 C C . THR A 1 108 ? -13.422 18.642 -23.054 1.00 40.84 108 THR A C 1
ATOM 821 O O . THR A 1 108 ? -13.911 19.384 -23.897 1.00 40.84 108 THR A O 1
ATOM 824 N N . SER A 1 109 ? -12.620 17.635 -23.404 1.00 42.91 109 SER A N 1
ATOM 825 C CA . SER A 1 109 ? -12.107 17.453 -24.771 1.00 42.91 109 SER A CA 1
ATOM 826 C C . SER A 1 109 ? -13.083 16.770 -25.751 1.00 42.91 109 SER A C 1
ATOM 828 O O . SER A 1 109 ? -12.795 16.692 -26.943 1.00 42.91 109 SER A O 1
ATOM 830 N N . LEU A 1 110 ? -14.258 16.320 -25.287 1.00 48.31 110 LEU A N 1
ATOM 831 C CA . LEU A 1 110 ? -15.326 15.739 -26.124 1.00 48.31 110 LEU A CA 1
ATOM 832 C C . LEU A 1 110 ? -16.563 16.643 -26.287 1.00 48.31 110 LEU A C 1
ATOM 834 O O . LEU A 1 110 ? -17.489 16.260 -26.997 1.00 48.31 110 LEU A O 1
ATOM 838 N N . LEU A 1 111 ? -16.592 17.820 -25.651 1.00 48.03 111 LEU A N 1
ATOM 839 C CA . LEU A 1 111 ? -17.748 18.731 -25.667 1.00 48.03 111 LEU A CA 1
ATOM 840 C C . LEU A 1 111 ? -17.472 20.096 -26.319 1.00 48.03 111 LEU A C 1
ATOM 842 O O . LEU A 1 111 ? -18.376 20.920 -26.416 1.00 48.03 111 LEU A O 1
ATOM 846 N N . GLU A 1 112 ? -16.270 20.331 -26.845 1.00 46.06 112 GLU A N 1
ATOM 847 C CA . GLU A 1 112 ? -15.897 21.579 -27.532 1.00 46.06 112 GLU A CA 1
ATOM 848 C C . GLU A 1 112 ? -16.273 21.556 -29.029 1.00 46.06 112 GLU A C 1
ATOM 850 O O . GLU A 1 112 ? -15.470 21.825 -29.920 1.00 46.06 112 GLU A O 1
ATOM 855 N N . GLY A 1 113 ? -17.516 21.163 -29.319 1.00 41.94 113 GLY A N 1
ATOM 856 C CA . GLY A 1 113 ? -17.986 20.939 -30.684 1.00 41.94 113 GLY A CA 1
ATOM 857 C C . GLY A 1 113 ? -19.499 20.992 -30.863 1.00 41.94 113 GLY A C 1
ATOM 858 O O . GLY A 1 113 ? -20.022 20.212 -31.649 1.00 41.94 113 GLY A O 1
ATOM 859 N N . SER A 1 114 ? -20.210 21.875 -30.158 1.00 38.28 114 SER A N 1
ATOM 860 C CA . SER A 1 114 ? -21.576 22.275 -30.537 1.00 38.28 114 SER A CA 1
ATOM 861 C C . SER A 1 114 ? -22.046 23.483 -29.720 1.00 38.28 114 SER A C 1
ATOM 863 O O . SER A 1 114 ? -22.339 23.352 -28.532 1.00 38.28 114 SER A O 1
ATOM 865 N N . GLU A 1 115 ? -22.136 24.650 -30.360 1.00 37.72 115 GLU A N 1
ATOM 866 C CA . GLU A 1 115 ? -22.992 25.760 -29.908 1.00 37.72 115 GLU A CA 1
ATOM 867 C C . GLU A 1 115 ? -24.488 25.472 -30.258 1.00 37.72 115 GLU A C 1
ATOM 869 O O . GLU A 1 115 ? -24.770 24.430 -30.853 1.00 37.72 115 GLU A O 1
ATOM 874 N N . PRO A 1 116 ? -25.484 26.303 -29.874 1.00 42.59 116 PRO A N 1
ATOM 875 C CA . PRO A 1 116 ? -26.261 26.052 -28.662 1.00 42.59 116 PRO A CA 1
ATOM 876 C C . PRO A 1 116 ? -27.799 26.091 -28.877 1.00 42.59 116 PRO A C 1
ATOM 878 O O . PRO A 1 116 ? -28.287 26.622 -29.865 1.00 42.59 116 PRO A O 1
ATOM 881 N N . VAL A 1 117 ? -28.538 25.617 -27.860 1.00 33.41 117 VAL A N 1
ATOM 882 C CA . VAL A 1 117 ? -29.909 26.034 -27.454 1.00 33.41 117 VAL A CA 1
ATOM 883 C C . VAL A 1 117 ? -31.079 25.699 -28.407 1.00 33.41 117 VAL A C 1
ATOM 885 O O . VAL A 1 117 ? -31.136 26.178 -29.527 1.00 33.41 117 VAL A O 1
ATOM 888 N N . GLU A 1 118 ? -32.059 24.920 -27.915 1.00 33.34 118 GLU A N 1
ATOM 889 C CA . GLU A 1 118 ? -33.466 25.336 -27.694 1.00 33.34 118 GLU A CA 1
ATOM 890 C C . GLU A 1 118 ? -34.346 24.176 -27.160 1.00 33.34 118 GLU A C 1
ATOM 892 O O . GLU A 1 118 ? -34.364 23.090 -27.730 1.00 33.34 118 GLU A O 1
ATOM 897 N N . GLY A 1 119 ? -35.108 24.469 -26.090 1.00 31.47 119 GLY A N 1
ATOM 898 C CA . GLY A 1 119 ? -36.363 23.808 -25.674 1.00 31.47 119 GLY A CA 1
ATOM 899 C C . GLY A 1 119 ? -36.252 22.423 -25.017 1.00 31.47 119 GLY A C 1
ATOM 900 O O . GLY A 1 119 ? -35.351 21.651 -25.290 1.00 31.47 119 GLY A O 1
ATOM 901 N N . GLU A 1 120 ? -37.135 21.968 -24.136 1.00 27.19 120 GLU A N 1
ATOM 902 C CA . GLU A 1 120 ? -38.264 22.523 -23.396 1.00 27.19 120 GLU A CA 1
ATOM 903 C C . GLU A 1 120 ? -38.616 21.424 -22.360 1.00 27.19 120 GLU A C 1
ATOM 905 O O . GLU A 1 120 ? -38.563 20.240 -22.676 1.00 27.19 120 GLU A O 1
ATOM 910 N N . VAL A 1 121 ? -38.854 21.831 -21.110 1.00 33.34 121 VAL A N 1
ATOM 911 C CA . VAL A 1 121 ? -39.739 21.268 -20.062 1.00 33.34 121 VAL A CA 1
ATOM 912 C C . VAL A 1 121 ? -40.142 19.770 -20.136 1.00 33.34 121 VAL A C 1
ATOM 914 O O . VAL A 1 121 ? -40.789 19.348 -21.085 1.00 33.34 121 VAL A O 1
ATOM 917 N N . LEU A 1 122 ? -39.912 19.002 -19.053 1.00 33.75 122 LEU A N 1
ATOM 918 C CA . LEU A 1 122 ? -40.976 18.415 -18.196 1.00 33.75 122 LEU A CA 1
ATOM 919 C C . LEU A 1 122 ? -40.462 17.395 -17.152 1.00 33.75 122 LEU A C 1
ATOM 921 O O . LEU A 1 122 ? -39.908 16.353 -17.478 1.00 33.75 122 LEU A O 1
ATOM 925 N N . GLU A 1 123 ? -40.733 17.760 -15.895 1.00 30.12 123 GLU A N 1
ATOM 926 C CA . GLU A 1 123 ? -41.254 16.982 -14.756 1.00 30.12 123 GLU A CA 1
ATOM 927 C C . GLU A 1 123 ? -40.624 15.680 -14.222 1.00 30.12 123 GLU A C 1
ATOM 929 O O . GLU A 1 123 ? -40.139 14.785 -14.903 1.00 30.12 123 GLU A O 1
ATOM 934 N N . ALA A 1 124 ? -40.702 15.611 -12.892 1.00 32.66 124 ALA A N 1
ATOM 935 C CA . ALA A 1 124 ? -40.172 14.605 -11.993 1.00 32.66 124 ALA A CA 1
ATOM 936 C C . ALA A 1 124 ? -41.080 13.371 -11.839 1.00 32.66 124 ALA A C 1
ATOM 938 O O . ALA A 1 124 ? -42.302 13.498 -11.880 1.00 32.66 124 ALA A O 1
ATOM 939 N N . THR A 1 125 ? -40.474 12.220 -11.498 1.00 28.62 125 THR A N 1
ATOM 940 C CA . THR A 1 125 ? -40.786 11.322 -10.344 1.00 28.62 125 THR A CA 1
ATOM 941 C C . THR A 1 125 ? -40.403 9.849 -10.663 1.00 28.62 125 THR A C 1
ATOM 943 O O . THR A 1 125 ? -40.774 9.351 -11.722 1.00 28.62 125 THR A O 1
ATOM 946 N N . PRO A 1 126 ? -39.675 9.121 -9.780 1.00 44.34 126 PRO A N 1
ATOM 947 C CA . PRO A 1 126 ? -39.362 7.676 -9.897 1.00 44.34 126 PRO A CA 1
ATOM 948 C C . PRO A 1 126 ? -40.512 6.819 -9.296 1.00 44.34 126 PRO A C 1
ATOM 950 O O . PRO A 1 126 ? -41.251 7.383 -8.487 1.00 44.34 126 PRO A O 1
ATOM 953 N N . PRO A 1 127 ? -40.701 5.493 -9.566 1.00 39.22 127 PRO A N 1
ATOM 954 C CA . PRO A 1 127 ? -39.783 4.447 -9.065 1.00 39.22 127 PRO A CA 1
ATOM 955 C C . PRO A 1 127 ? -39.801 3.042 -9.753 1.00 39.22 127 PRO A C 1
ATOM 957 O O . PRO A 1 127 ? -40.673 2.690 -10.533 1.00 39.22 127 PRO A O 1
ATOM 960 N N . ASN A 1 128 ? -38.887 2.194 -9.259 1.00 26.02 128 ASN A N 1
ATOM 961 C CA . ASN A 1 128 ? -39.024 0.749 -8.982 1.00 26.02 128 ASN A CA 1
ATOM 962 C C . ASN A 1 128 ? -38.587 -0.321 -10.017 1.00 26.02 128 ASN A C 1
ATOM 964 O O . ASN A 1 128 ? -39.137 -0.462 -11.099 1.00 26.02 128 ASN A O 1
ATOM 968 N N . LYS A 1 129 ? -37.604 -1.107 -9.543 1.00 32.66 129 LYS A N 1
ATOM 969 C CA . LYS A 1 129 ? -37.270 -2.530 -9.753 1.00 32.66 129 LYS A CA 1
ATOM 970 C C . LYS A 1 129 ? -38.029 -3.298 -10.842 1.00 32.66 129 LYS A C 1
ATOM 972 O O . LYS A 1 129 ? -39.224 -3.502 -10.700 1.00 32.66 129 LYS A O 1
ATOM 977 N N . GLU A 1 130 ? -37.274 -3.959 -11.723 1.00 30.58 130 GLU A N 1
ATOM 978 C CA . GLU A 1 130 ? -37.416 -5.406 -11.936 1.00 30.58 130 GLU A CA 1
ATOM 979 C C . GLU A 1 130 ? -36.219 -6.017 -12.678 1.00 30.58 130 GLU A C 1
ATOM 981 O O . GLU A 1 130 ? -35.458 -5.347 -13.372 1.00 30.58 130 GLU A O 1
ATOM 986 N N . ALA A 1 131 ? -36.016 -7.300 -12.403 1.00 37.34 131 ALA A N 1
ATOM 987 C CA . ALA A 1 131 ? -34.841 -8.093 -12.698 1.00 37.34 131 ALA A CA 1
ATOM 988 C C . ALA A 1 131 ? -34.678 -8.402 -14.193 1.00 37.34 131 ALA A C 1
ATOM 990 O O . ALA A 1 131 ? -35.614 -8.861 -14.841 1.00 37.34 131 ALA A O 1
ATOM 991 N N . VAL A 1 132 ? -33.449 -8.289 -14.700 1.00 32.56 132 VAL A N 1
ATOM 992 C CA . VAL A 1 132 ? -33.047 -8.955 -15.944 1.00 32.56 132 VAL A CA 1
ATOM 993 C C . VAL A 1 132 ? -31.905 -9.907 -15.621 1.00 32.56 132 VAL A C 1
ATOM 995 O O . VAL A 1 132 ? -30.763 -9.521 -15.391 1.00 32.56 132 VAL A O 1
ATOM 998 N N . ASN A 1 133 ? -32.285 -11.177 -15.550 1.00 34.59 133 ASN A N 1
ATOM 999 C CA . ASN A 1 133 ? -31.426 -12.344 -15.489 1.00 34.59 133 ASN A CA 1
ATOM 1000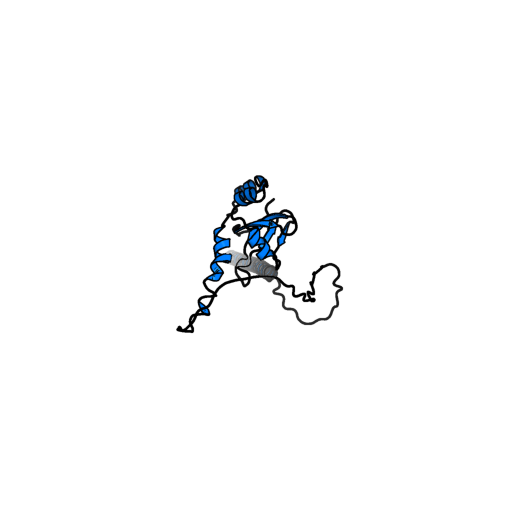 C C . ASN A 1 133 ? -30.739 -12.486 -16.861 1.00 34.59 133 ASN A C 1
ATOM 1002 O O . ASN A 1 133 ? -31.431 -12.690 -17.858 1.00 34.59 133 ASN A O 1
ATOM 1006 N N . ILE A 1 134 ? -29.410 -12.368 -16.935 1.00 38.31 134 ILE A N 1
ATOM 1007 C CA . ILE A 1 134 ? -28.637 -12.739 -18.131 1.00 38.31 134 ILE A CA 1
ATOM 1008 C C . ILE A 1 134 ? -27.617 -13.800 -17.703 1.00 38.31 134 ILE A C 1
ATOM 1010 O O . ILE A 1 134 ? -26.710 -13.483 -16.931 1.00 38.31 134 ILE A O 1
ATOM 1014 N N . PRO A 1 135 ? -27.754 -15.057 -18.158 1.00 35.78 135 PRO A N 1
ATOM 1015 C CA . PRO A 1 135 ? -26.784 -16.103 -17.888 1.00 35.78 135 PRO A CA 1
ATOM 1016 C C . PRO A 1 135 ? -25.628 -15.988 -18.888 1.00 35.78 135 PRO A C 1
ATOM 1018 O O . PRO A 1 135 ? -25.855 -15.874 -20.091 1.00 35.78 135 PRO A O 1
ATOM 1021 N N . GLY A 1 136 ? -24.389 -16.029 -18.396 1.00 38.97 136 GLY A N 1
ATOM 1022 C CA . GLY A 1 136 ? -23.201 -16.064 -19.255 1.00 38.97 136 GLY A CA 1
ATOM 1023 C C . GLY A 1 136 ? -21.993 -15.319 -18.696 1.00 38.97 136 GLY A C 1
ATOM 1024 O O . GLY A 1 136 ? -21.410 -14.498 -19.393 1.00 38.97 136 GLY A O 1
ATOM 1025 N N . GLN A 1 137 ? -21.612 -15.575 -17.441 1.00 36.88 137 GLN A N 1
ATOM 1026 C CA . GLN A 1 137 ? -20.267 -15.249 -16.964 1.00 36.88 137 GLN A CA 1
ATOM 1027 C C . GLN A 1 137 ? -19.436 -16.527 -16.971 1.00 36.88 137 GLN A C 1
ATOM 1029 O O . GLN A 1 137 ? -19.481 -17.320 -16.034 1.00 36.88 137 GLN A O 1
ATOM 1034 N N . GLU A 1 138 ? -18.657 -16.712 -18.031 1.00 39.81 138 GLU A N 1
ATOM 1035 C CA . GLU A 1 138 ? -17.498 -17.595 -17.986 1.00 39.81 138 GLU A CA 1
ATOM 1036 C C . GLU A 1 138 ? -16.437 -16.912 -17.113 1.00 39.81 138 GLU A C 1
ATOM 1038 O O . GLU A 1 138 ? -15.629 -16.097 -17.558 1.00 39.81 138 GLU A O 1
ATOM 1043 N N . SER A 1 139 ? -16.501 -17.178 -15.810 1.00 45.19 139 SER A N 1
ATOM 1044 C CA . SER A 1 139 ? -15.458 -16.813 -14.862 1.00 45.19 139 SER A CA 1
ATOM 1045 C C . SER A 1 139 ? -14.243 -17.703 -15.111 1.00 45.19 139 SER A C 1
ATOM 1047 O O . SER A 1 139 ? -14.214 -18.858 -14.691 1.00 45.19 139 SER A O 1
ATOM 1049 N N . VAL A 1 140 ? -13.227 -17.172 -15.786 1.00 38.81 140 VAL A N 1
ATOM 1050 C CA . VAL A 1 140 ? -11.919 -17.827 -15.872 1.00 38.81 140 VAL A CA 1
ATOM 1051 C C . VAL A 1 140 ? -11.182 -17.594 -14.552 1.00 38.81 140 VAL A C 1
ATOM 1053 O O . VAL A 1 140 ? -10.492 -16.594 -14.360 1.00 38.81 140 VAL A O 1
ATOM 1056 N N . THR A 1 141 ? -11.354 -18.518 -13.612 1.00 39.06 141 THR A N 1
ATOM 1057 C CA . THR A 1 141 ? -10.414 -18.742 -12.511 1.00 39.06 141 THR A CA 1
ATOM 1058 C C . THR A 1 141 ? -9.158 -19.380 -13.093 1.00 39.06 141 THR A C 1
ATOM 1060 O O . THR A 1 141 ? -9.176 -20.545 -13.481 1.00 39.06 141 THR A O 1
ATOM 1063 N N . ILE A 1 142 ? -8.073 -18.612 -13.200 1.00 42.88 142 ILE A N 1
ATOM 1064 C CA . ILE A 1 142 ? -6.756 -19.158 -13.546 1.00 42.88 142 ILE A CA 1
ATOM 1065 C C . ILE A 1 142 ? -6.203 -19.820 -12.283 1.00 42.88 142 ILE A C 1
ATOM 1067 O O . ILE A 1 142 ? -5.608 -19.155 -11.437 1.00 42.88 142 ILE A O 1
ATOM 1071 N N . ASP A 1 143 ? -6.460 -21.119 -12.155 1.00 37.44 143 ASP A N 1
ATOM 1072 C CA . ASP A 1 143 ? -5.823 -22.005 -11.185 1.00 37.44 143 ASP A CA 1
ATOM 1073 C C . ASP A 1 143 ? -4.532 -22.550 -11.819 1.00 37.44 143 ASP A C 1
ATOM 1075 O O . ASP A 1 143 ? -4.556 -23.144 -12.899 1.00 37.44 143 ASP A O 1
ATOM 1079 N N . ASN A 1 144 ? -3.380 -22.263 -11.216 1.00 47.09 144 ASN A N 1
ATOM 1080 C CA . ASN A 1 144 ? -2.060 -22.478 -11.825 1.00 47.09 144 ASN A CA 1
ATOM 1081 C C . ASN A 1 144 ? -1.469 -23.867 -11.514 1.00 47.09 144 ASN A C 1
ATOM 1083 O O . ASN A 1 144 ? -0.261 -23.979 -11.337 1.00 47.09 144 ASN A O 1
ATOM 1087 N N . ASP A 1 145 ? -2.299 -24.913 -11.431 1.00 52.16 145 ASP A N 1
ATOM 1088 C CA . ASP A 1 145 ? -1.844 -26.248 -11.001 1.00 52.16 145 ASP A CA 1
ATOM 1089 C C . ASP A 1 145 ? -2.189 -27.412 -11.957 1.00 52.16 145 ASP A C 1
ATOM 1091 O O 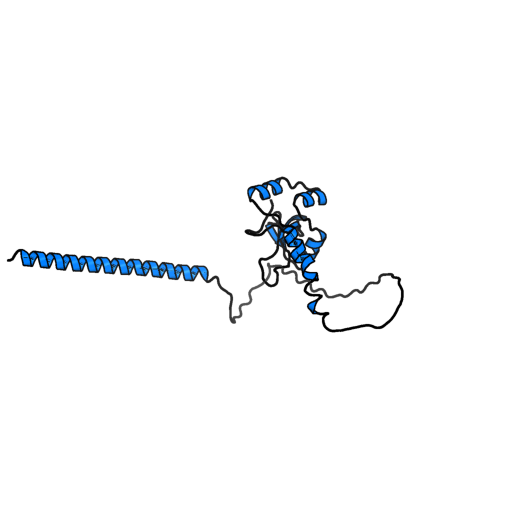. ASP A 1 145 ? -1.922 -28.567 -11.634 1.00 52.16 145 ASP A O 1
ATOM 1095 N N . THR A 1 146 ? -2.710 -27.172 -13.174 1.00 47.72 146 THR A N 1
ATOM 1096 C CA . THR A 1 146 ? -2.993 -28.270 -14.142 1.00 47.72 146 THR A CA 1
ATOM 1097 C C . THR A 1 146 ? -2.655 -28.007 -15.618 1.00 47.72 146 THR A C 1
ATOM 1099 O O . THR A 1 146 ? -3.105 -28.755 -16.487 1.00 47.72 146 THR A O 1
ATOM 1102 N N . GLN A 1 147 ? -1.815 -27.023 -15.964 1.00 41.28 147 GLN A N 1
ATOM 1103 C CA . GLN A 1 147 ? -1.374 -26.896 -17.363 1.00 41.28 147 GLN A CA 1
ATOM 1104 C C . GLN A 1 147 ? -0.324 -27.955 -17.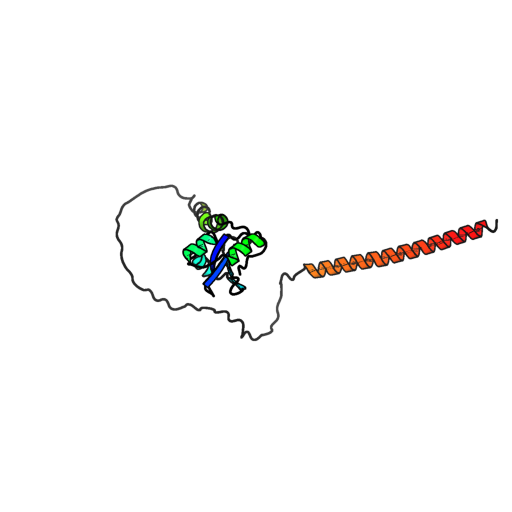724 1.00 41.28 147 GLN A C 1
ATOM 1106 O O . GLN A 1 147 ? 0.864 -27.833 -17.434 1.00 41.28 147 GLN A O 1
ATOM 1111 N N . GLN A 1 148 ? -0.809 -29.008 -18.379 1.00 38.09 148 GLN A N 1
ATOM 1112 C CA . GLN A 1 148 ? -0.013 -29.987 -19.099 1.00 38.09 148 GLN A CA 1
ATOM 1113 C C . GLN A 1 148 ? 0.617 -29.316 -20.330 1.00 38.09 148 GLN A C 1
ATOM 1115 O O . GLN A 1 148 ? -0.063 -28.688 -21.140 1.00 38.09 148 GLN A O 1
ATOM 1120 N N . VAL A 1 149 ? 1.939 -29.432 -20.417 1.00 41.38 149 VAL A N 1
ATOM 1121 C CA . VAL A 1 149 ? 2.800 -28.869 -21.458 1.00 41.38 149 VAL A CA 1
ATOM 1122 C C . VAL A 1 149 ? 2.533 -29.600 -22.776 1.00 41.38 149 VAL A C 1
ATOM 1124 O O . VAL A 1 149 ? 2.786 -30.799 -22.870 1.00 41.38 149 VAL A O 1
ATOM 1127 N N . VAL A 1 150 ? 2.023 -28.889 -23.782 1.00 37.31 150 VAL A N 1
ATOM 1128 C CA . VAL A 1 150 ? 2.111 -29.313 -25.185 1.00 37.31 150 VAL A CA 1
ATOM 1129 C C . VAL A 1 150 ? 3.199 -28.461 -25.821 1.00 37.31 150 VAL A C 1
ATOM 1131 O O . VAL A 1 150 ? 3.053 -27.246 -25.949 1.00 37.31 150 VAL A O 1
ATOM 1134 N N . ASP A 1 151 ? 4.312 -29.109 -26.150 1.00 41.09 151 ASP A N 1
ATOM 1135 C CA . ASP A 1 151 ? 5.344 -28.562 -27.019 1.00 41.09 151 ASP A CA 1
ATOM 1136 C C . ASP A 1 151 ? 4.769 -28.399 -28.432 1.00 41.09 151 ASP A C 1
ATOM 1138 O O . ASP A 1 151 ? 4.379 -29.387 -29.047 1.00 41.09 151 ASP A O 1
ATOM 1142 N N . GLU A 1 152 ? 4.759 -27.176 -28.962 1.00 37.03 152 GLU A N 1
ATOM 1143 C CA . GLU A 1 152 ? 4.951 -26.944 -30.396 1.00 37.03 152 GLU A CA 1
ATOM 1144 C C . GLU A 1 152 ? 5.510 -25.531 -30.630 1.00 37.03 152 GLU A C 1
ATOM 1146 O O . GLU A 1 152 ? 4.994 -24.515 -30.159 1.00 37.03 152 GLU A O 1
ATOM 1151 N N . GLU A 1 153 ? 6.658 -25.504 -31.298 1.00 45.97 153 GLU A N 1
ATOM 1152 C CA . GLU A 1 153 ? 7.502 -24.351 -31.581 1.00 45.97 153 GLU A CA 1
ATOM 1153 C C . GLU A 1 153 ? 6.833 -23.351 -32.541 1.00 45.97 153 GLU A C 1
ATOM 1155 O O . GLU A 1 153 ? 6.387 -23.739 -33.615 1.00 45.97 153 GLU A O 1
ATOM 1160 N N . ALA A 1 154 ? 6.881 -22.051 -32.217 1.00 38.34 154 ALA A N 1
ATOM 1161 C CA . ALA A 1 154 ? 7.341 -21.003 -33.144 1.00 38.34 154 ALA A CA 1
ATOM 1162 C C . ALA A 1 154 ? 7.435 -19.616 -32.466 1.00 38.34 154 ALA A C 1
ATOM 1164 O O . ALA A 1 154 ? 6.447 -19.000 -32.079 1.00 38.34 154 ALA A O 1
ATOM 1165 N N . GLU A 1 155 ? 8.676 -19.131 -32.392 1.00 38.97 155 GLU A N 1
ATOM 1166 C CA . GLU A 1 155 ? 9.126 -17.729 -32.342 1.00 38.97 155 GLU A CA 1
ATOM 1167 C C . GLU A 1 155 ? 8.744 -16.816 -31.161 1.00 38.97 155 GLU A C 1
ATOM 1169 O O . GLU A 1 155 ? 7.942 -15.885 -31.201 1.00 38.97 155 GLU A O 1
ATOM 1174 N N . ALA A 1 156 ? 9.554 -17.022 -30.126 1.00 45.59 156 ALA A N 1
ATOM 1175 C CA . ALA A 1 156 ? 10.062 -16.074 -29.148 1.00 45.59 156 ALA A CA 1
ATOM 1176 C C . ALA A 1 156 ? 10.260 -14.607 -29.601 1.00 45.59 156 ALA A C 1
ATOM 1178 O O . ALA A 1 156 ? 10.981 -14.315 -30.554 1.00 45.59 156 ALA A O 1
ATOM 1179 N N . LYS A 1 157 ? 9.831 -13.676 -28.733 1.00 39.69 157 LYS A N 1
ATOM 1180 C CA . LYS A 1 157 ? 10.610 -12.477 -28.349 1.00 39.69 157 LYS A CA 1
ATOM 1181 C C . LYS A 1 157 ? 10.195 -11.970 -26.958 1.00 39.69 157 LYS A C 1
ATOM 1183 O O . LYS A 1 157 ? 9.396 -11.052 -26.806 1.00 39.69 157 LYS A O 1
ATOM 1188 N N . LYS A 1 158 ? 10.782 -12.572 -25.915 1.00 40.12 158 LYS A N 1
ATOM 1189 C CA . LYS A 1 158 ? 10.906 -11.964 -24.575 1.00 40.12 158 LYS A CA 1
ATOM 1190 C C . LYS A 1 158 ? 11.928 -10.818 -24.640 1.00 40.12 158 LYS A C 1
ATOM 1192 O O . LYS A 1 158 ? 12.977 -11.011 -25.259 1.00 40.12 158 LYS A O 1
ATOM 1197 N N . PRO A 1 159 ? 11.744 -9.685 -23.936 1.00 43.34 159 PRO A N 1
ATOM 1198 C CA . PRO A 1 159 ? 12.881 -8.890 -23.508 1.00 43.34 159 PRO A CA 1
ATOM 1199 C C . PRO A 1 159 ? 13.556 -9.667 -22.374 1.00 43.34 159 PRO A C 1
ATOM 1201 O O . PRO A 1 159 ? 13.184 -9.584 -21.208 1.00 43.34 159 PRO A O 1
ATOM 1204 N N . GLN A 1 160 ? 14.498 -10.517 -22.761 1.00 45.66 160 GLN A N 1
ATOM 1205 C CA . GLN A 1 160 ? 15.409 -11.202 -21.860 1.00 45.66 160 GLN A CA 1
ATOM 1206 C C . GLN A 1 160 ? 16.268 -10.146 -21.151 1.00 45.66 160 GLN A C 1
ATOM 1208 O O . GLN A 1 160 ? 16.750 -9.210 -21.795 1.00 45.66 160 GLN A O 1
ATOM 1213 N N . GLU A 1 161 ? 16.444 -10.287 -19.836 1.00 53.72 161 GLU A N 1
ATOM 1214 C CA . GLU A 1 161 ? 17.388 -9.516 -19.026 1.00 53.72 161 GLU A CA 1
ATOM 1215 C C . GLU A 1 161 ? 18.754 -9.444 -19.720 1.00 53.72 161 GLU A C 1
ATOM 1217 O O . GLU A 1 161 ? 19.563 -10.369 -19.685 1.00 53.72 161 GLU A O 1
ATOM 1222 N N . ARG A 1 162 ? 19.018 -8.316 -20.381 1.00 52.34 162 ARG A N 1
ATOM 1223 C CA . ARG A 1 162 ? 20.261 -8.075 -21.121 1.00 52.34 162 ARG A CA 1
ATOM 1224 C C . ARG A 1 162 ? 21.365 -7.487 -20.237 1.00 52.34 162 ARG A C 1
ATOM 1226 O O . ARG A 1 162 ? 22.443 -7.193 -20.736 1.00 52.34 162 ARG A O 1
ATOM 1233 N N . GLY A 1 163 ? 21.114 -7.311 -18.938 1.00 57.03 163 GLY A N 1
ATOM 1234 C CA . GLY A 1 163 ? 22.038 -6.649 -18.012 1.00 57.03 163 GLY A CA 1
ATOM 1235 C C . GLY A 1 163 ? 23.243 -7.505 -17.613 1.00 57.03 163 GLY A C 1
ATOM 1236 O O . GLY A 1 163 ? 24.363 -7.006 -17.606 1.00 57.03 163 GLY A O 1
ATOM 1237 N N . GLY A 1 164 ? 23.041 -8.798 -17.333 1.00 60.12 164 GLY A N 1
ATOM 1238 C CA . GLY A 1 164 ? 24.104 -9.665 -16.802 1.00 60.12 164 GLY A CA 1
ATOM 1239 C C . GLY A 1 164 ? 25.156 -10.074 -17.837 1.00 60.12 164 GLY A C 1
ATOM 1240 O O . GLY A 1 164 ? 26.353 -10.042 -17.561 1.00 60.12 164 GLY A O 1
ATOM 1241 N N . VAL A 1 165 ? 24.729 -10.403 -19.060 1.00 67.88 165 VAL A N 1
ATOM 1242 C CA . VAL A 1 165 ? 25.640 -10.872 -20.122 1.00 67.88 165 VAL A CA 1
ATOM 1243 C C . VAL A 1 165 ? 26.525 -9.740 -20.642 1.00 67.88 165 VAL A C 1
ATOM 1245 O O . VAL A 1 165 ? 27.712 -9.950 -20.871 1.00 67.88 165 VAL A O 1
ATOM 1248 N N . ILE A 1 166 ? 25.986 -8.521 -20.768 1.00 76.69 166 ILE A N 1
ATOM 1249 C CA . ILE A 1 166 ? 26.783 -7.349 -21.166 1.00 76.69 166 ILE A CA 1
ATOM 1250 C C . ILE A 1 166 ? 27.863 -7.073 -20.114 1.00 76.69 166 ILE A C 1
ATOM 1252 O O . ILE A 1 166 ? 29.013 -6.826 -20.468 1.00 76.69 166 ILE A O 1
ATOM 1256 N N . TRP A 1 167 ? 27.530 -7.194 -18.827 1.00 82.31 167 TRP A N 1
ATOM 1257 C CA . TRP A 1 167 ? 28.495 -7.011 -17.743 1.00 82.31 167 TRP A CA 1
ATOM 1258 C C . TRP A 1 167 ? 29.603 -8.073 -17.745 1.00 82.31 167 TRP A C 1
ATOM 1260 O O . TRP A 1 167 ? 30.773 -7.738 -17.566 1.00 82.31 167 TRP A O 1
ATOM 1270 N N . LEU A 1 168 ? 29.265 -9.337 -18.026 1.00 83.81 168 LEU A N 1
ATOM 1271 C CA . LEU A 1 168 ? 30.249 -10.417 -18.169 1.00 83.81 168 LEU A CA 1
ATOM 1272 C C . LEU A 1 168 ? 31.196 -10.194 -19.356 1.00 83.81 168 LEU A C 1
ATOM 1274 O O . LEU A 1 168 ? 32.399 -10.408 -19.223 1.00 83.81 168 LEU A O 1
ATOM 1278 N N . VAL A 1 169 ? 30.683 -9.721 -20.497 1.00 85.12 169 VAL A N 1
ATOM 1279 C CA . VAL A 1 169 ? 31.510 -9.406 -21.675 1.00 85.12 169 VAL A CA 1
ATOM 1280 C C . VAL A 1 169 ? 32.448 -8.229 -21.395 1.00 85.12 169 VAL A C 1
ATOM 1282 O O . VAL A 1 169 ? 33.623 -8.285 -21.757 1.00 85.12 169 VAL A O 1
ATOM 1285 N N . VAL A 1 170 ? 31.967 -7.187 -20.710 1.00 87.56 170 VAL A N 1
ATOM 1286 C CA . VAL A 1 170 ? 32.803 -6.045 -20.305 1.00 87.56 170 VAL A CA 1
ATOM 1287 C C . VAL A 1 170 ? 33.901 -6.492 -19.337 1.00 87.56 170 VAL A C 1
ATOM 128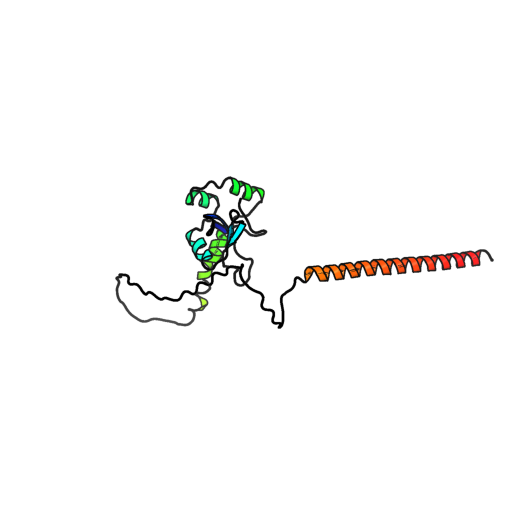9 O O . VAL A 1 170 ? 35.064 -6.142 -19.532 1.00 87.56 170 VAL A O 1
ATOM 1292 N N . LEU A 1 171 ? 33.569 -7.316 -18.340 1.00 88.88 171 LEU A N 1
ATOM 1293 C CA . LEU A 1 171 ? 34.544 -7.838 -17.381 1.00 88.88 171 LEU A CA 1
ATOM 1294 C C . LEU A 1 171 ? 35.607 -8.712 -18.068 1.00 88.88 171 LEU A C 1
ATOM 1296 O O . LEU A 1 171 ? 36.799 -8.556 -17.799 1.00 88.88 171 LEU A O 1
ATOM 1300 N N . LEU A 1 172 ? 35.204 -9.566 -19.015 1.00 89.88 172 LEU A N 1
ATOM 1301 C CA . LEU A 1 172 ? 36.126 -10.370 -19.820 1.00 89.88 172 LEU A CA 1
ATOM 1302 C C . LEU A 1 172 ? 37.071 -9.490 -20.656 1.00 89.88 172 LEU A C 1
ATOM 1304 O O . LEU A 1 172 ? 38.277 -9.734 -20.685 1.00 89.88 172 LEU A O 1
ATOM 1308 N N . ALA A 1 173 ? 36.550 -8.443 -21.303 1.00 89.44 173 ALA A N 1
ATOM 1309 C CA . ALA A 1 173 ? 37.357 -7.519 -22.097 1.00 89.44 173 ALA A CA 1
ATOM 1310 C C . ALA A 1 173 ? 38.406 -6.786 -21.242 1.00 89.44 173 ALA A C 1
ATOM 1312 O O . ALA A 1 173 ? 39.560 -6.661 -21.656 1.00 89.44 173 ALA A O 1
ATOM 1313 N N . VAL A 1 174 ? 38.042 -6.362 -20.027 1.00 90.69 174 VAL A N 1
ATOM 1314 C CA . VAL A 1 174 ? 38.978 -5.734 -19.080 1.00 90.69 174 VAL A CA 1
ATOM 1315 C C . VAL A 1 174 ? 40.082 -6.710 -18.667 1.00 90.69 174 VAL A C 1
ATOM 1317 O O . VAL A 1 174 ? 41.257 -6.346 -18.703 1.00 90.69 174 VAL A O 1
ATOM 1320 N N . LEU A 1 175 ? 39.743 -7.963 -18.343 1.00 90.50 175 LEU A N 1
ATOM 1321 C CA . LEU A 1 175 ? 40.739 -8.984 -17.992 1.00 90.50 175 LEU A CA 1
ATOM 1322 C C . LEU A 1 175 ? 41.712 -9.264 -19.146 1.00 90.50 175 LEU A C 1
ATOM 1324 O O . LEU A 1 175 ? 42.924 -9.361 -18.929 1.00 90.50 175 LEU A O 1
ATOM 1328 N N . LEU A 1 176 ? 41.211 -9.331 -20.382 1.00 89.06 176 LEU A N 1
ATOM 1329 C CA . LEU A 1 176 ? 42.054 -9.508 -21.562 1.00 89.06 176 LEU A CA 1
ATOM 1330 C C . LEU A 1 176 ? 42.997 -8.317 -21.765 1.00 89.06 176 LEU A C 1
ATOM 1332 O O . LEU A 1 176 ? 44.193 -8.528 -21.964 1.00 89.06 176 LEU A O 1
ATOM 1336 N N . LEU A 1 177 ? 42.515 -7.079 -21.629 1.00 87.06 177 LEU A N 1
ATOM 1337 C CA . LEU A 1 177 ? 43.357 -5.883 -21.741 1.00 87.06 177 LEU A CA 1
ATOM 1338 C C . LEU A 1 177 ? 44.444 -5.824 -20.662 1.00 87.06 177 LEU A C 1
ATOM 1340 O O . LEU A 1 177 ? 45.584 -5.482 -20.974 1.00 87.06 177 LEU A O 1
ATOM 1344 N N . VAL A 1 178 ? 44.135 -6.202 -19.418 1.00 87.94 178 VAL A N 1
ATOM 1345 C CA . VAL A 1 178 ? 45.128 -6.260 -18.332 1.00 87.94 178 VAL A CA 1
ATOM 1346 C C . VAL A 1 178 ? 46.167 -7.352 -18.597 1.00 87.94 178 VAL A C 1
ATOM 1348 O O . VAL A 1 178 ? 47.360 -7.111 -18.423 1.00 87.94 178 VAL A O 1
ATOM 1351 N N . SER A 1 179 ? 45.751 -8.529 -19.075 1.00 84.38 179 SER A N 1
ATOM 1352 C CA . SER A 1 179 ? 46.676 -9.632 -19.373 1.00 84.38 179 SER A CA 1
ATOM 1353 C C . SER A 1 179 ? 47.608 -9.323 -20.552 1.00 84.38 179 SER A C 1
ATOM 1355 O O . SER A 1 179 ? 48.826 -9.485 -20.442 1.00 84.38 179 SER A O 1
ATOM 1357 N N . VAL A 1 180 ? 47.068 -8.799 -21.658 1.00 84.38 180 VAL A N 1
ATOM 1358 C CA . VAL A 1 180 ? 47.841 -8.435 -22.854 1.00 84.38 180 VAL A CA 1
ATOM 1359 C C . VAL A 1 180 ? 48.694 -7.201 -22.577 1.00 84.38 180 VAL A C 1
ATOM 1361 O O . VAL A 1 180 ? 49.873 -7.181 -22.929 1.00 84.38 180 VAL A O 1
ATOM 1364 N N . GLY A 1 181 ? 48.145 -6.197 -21.890 1.00 81.56 181 GLY A N 1
ATOM 1365 C CA . GLY A 1 181 ? 48.878 -5.008 -21.459 1.00 81.56 181 GLY A CA 1
ATOM 1366 C C . GLY A 1 181 ? 50.046 -5.359 -20.538 1.00 81.56 181 GLY A C 1
ATOM 1367 O O . GLY A 1 181 ? 51.177 -4.941 -20.792 1.00 81.56 181 GLY A O 1
ATOM 1368 N N . GLY A 1 182 ? 49.808 -6.204 -19.532 1.00 82.88 182 GLY A N 1
ATOM 1369 C CA . GLY A 1 182 ? 50.842 -6.727 -18.640 1.00 82.88 182 GLY A CA 1
ATOM 1370 C C . GLY A 1 182 ? 51.919 -7.510 -19.393 1.00 82.88 182 GLY A C 1
ATOM 1371 O O . GLY A 1 182 ? 53.111 -7.246 -19.226 1.00 82.88 182 GLY A O 1
ATOM 1372 N N . TYR A 1 183 ? 51.523 -8.406 -20.301 1.00 85.00 183 TYR A N 1
ATOM 1373 C CA . TYR A 1 183 ? 52.460 -9.168 -21.128 1.00 85.00 183 TYR A CA 1
ATOM 1374 C C . TYR A 1 183 ? 53.306 -8.266 -22.044 1.00 85.00 183 TYR A C 1
ATOM 1376 O O . TYR A 1 183 ? 54.526 -8.431 -22.133 1.00 85.00 183 TYR A O 1
ATOM 1384 N N . CYS A 1 184 ? 52.699 -7.268 -22.692 1.00 82.44 184 CYS A N 1
ATOM 1385 C CA . CYS A 1 184 ? 53.406 -6.303 -23.534 1.00 82.44 184 CYS A CA 1
ATOM 1386 C C . CYS A 1 184 ? 54.384 -5.433 -22.733 1.00 82.44 184 CYS A C 1
ATOM 1388 O O . CYS A 1 184 ? 55.482 -5.153 -23.225 1.00 82.44 184 CYS A O 1
ATOM 1390 N N . LEU A 1 185 ? 54.028 -5.035 -21.507 1.00 79.75 185 LEU A N 1
ATOM 1391 C CA . LEU A 1 185 ? 54.916 -4.287 -20.614 1.00 79.75 185 LEU A CA 1
ATOM 1392 C C . LEU A 1 185 ? 56.115 -5.130 -20.171 1.00 79.75 185 LEU A C 1
ATOM 1394 O O . LEU A 1 185 ? 57.245 -4.656 -20.273 1.00 79.75 185 LEU A O 1
ATOM 1398 N N . VAL A 1 186 ? 55.902 -6.393 -19.786 1.00 79.88 186 VAL A N 1
ATOM 1399 C CA . VAL A 1 186 ? 56.990 -7.324 -19.434 1.00 79.88 186 VAL A CA 1
ATOM 1400 C C . VAL A 1 186 ? 57.883 -7.618 -20.642 1.00 79.88 186 VAL A C 1
ATOM 1402 O O . VAL A 1 186 ? 59.107 -7.665 -20.532 1.00 79.88 186 VAL A O 1
ATOM 1405 N N . LYS A 1 187 ? 57.308 -7.777 -21.838 1.00 79.44 187 LYS A N 1
ATOM 1406 C CA . LYS A 1 187 ? 58.095 -7.993 -23.060 1.00 79.44 187 LYS A CA 1
ATOM 1407 C C . LYS A 1 187 ? 58.917 -6.755 -23.434 1.00 79.44 187 LYS A C 1
ATOM 1409 O O . LYS A 1 187 ? 60.061 -6.893 -23.868 1.00 79.44 187 LYS A O 1
ATOM 1414 N N . ARG A 1 188 ? 58.373 -5.547 -23.244 1.00 76.88 188 ARG A N 1
ATOM 1415 C CA . ARG A 1 188 ? 59.110 -4.289 -23.452 1.00 76.88 188 ARG A CA 1
ATOM 1416 C C . ARG A 1 188 ? 60.196 -4.069 -22.405 1.00 76.88 188 ARG A C 1
ATOM 1418 O O . ARG A 1 188 ? 61.277 -3.633 -22.783 1.00 76.88 188 ARG A O 1
ATOM 1425 N N . SER A 1 189 ? 59.951 -4.379 -21.132 1.00 72.00 189 SER A N 1
ATOM 1426 C CA . SER A 1 189 ? 60.979 -4.248 -20.093 1.00 72.00 189 SER A CA 1
ATOM 1427 C C . SER A 1 189 ? 62.136 -5.216 -20.331 1.00 72.00 189 SER A C 1
ATOM 1429 O O . SER A 1 189 ? 63.286 -4.798 -20.257 1.00 72.00 189 SER A O 1
ATOM 1431 N N . LYS A 1 190 ? 61.855 -6.460 -20.746 1.00 72.50 190 LYS A N 1
ATOM 1432 C CA . LYS A 1 190 ? 62.895 -7.425 -21.135 1.00 72.50 190 LYS A CA 1
ATOM 1433 C C . LYS A 1 190 ? 63.730 -6.943 -22.324 1.00 72.50 190 LYS A C 1
ATOM 1435 O O . LYS A 1 190 ? 64.947 -7.052 -22.279 1.00 72.50 190 LYS A O 1
ATOM 1440 N N . ARG A 1 191 ? 63.114 -6.355 -23.358 1.00 68.31 191 ARG A N 1
ATOM 1441 C CA . ARG A 1 191 ? 63.864 -5.774 -24.491 1.00 68.31 191 ARG A CA 1
ATOM 1442 C C . ARG A 1 191 ? 64.735 -4.590 -24.071 1.00 68.31 191 ARG A C 1
ATOM 1444 O O . ARG A 1 191 ? 65.894 -4.534 -24.457 1.00 68.31 191 ARG A O 1
ATOM 1451 N N . LYS A 1 192 ? 64.211 -3.699 -23.225 1.00 66.56 192 LYS A N 1
ATOM 1452 C CA . LYS A 1 192 ? 64.987 -2.577 -22.678 1.00 66.56 192 LYS A CA 1
ATOM 1453 C C . LYS A 1 192 ? 66.140 -3.039 -21.780 1.00 66.56 192 LYS A C 1
ATOM 1455 O O . LYS A 1 192 ? 67.190 -2.414 -21.802 1.00 66.56 192 LYS A O 1
ATOM 1460 N N . ALA A 1 193 ? 65.966 -4.122 -21.021 1.00 63.69 193 ALA A N 1
ATOM 1461 C CA . ALA A 1 193 ? 67.029 -4.701 -20.199 1.00 63.69 193 ALA A CA 1
ATOM 1462 C C . ALA A 1 193 ? 68.154 -5.308 -21.056 1.00 63.69 193 ALA A C 1
ATOM 1464 O O . ALA A 1 193 ? 69.324 -5.097 -20.757 1.00 63.69 193 ALA A O 1
ATOM 1465 N N . VAL A 1 194 ? 67.806 -5.990 -22.152 1.00 61.56 194 VAL A N 1
ATOM 1466 C CA . VAL A 1 194 ? 68.783 -6.545 -23.106 1.00 61.56 194 VAL A CA 1
ATOM 1467 C C . VAL A 1 194 ? 69.534 -5.433 -23.850 1.00 61.56 194 VAL A C 1
ATOM 1469 O O . VAL A 1 194 ? 70.751 -5.492 -23.966 1.00 61.56 194 VAL A O 1
ATOM 1472 N N . GLU A 1 195 ? 68.846 -4.375 -24.291 1.00 61.09 195 GLU A N 1
ATOM 1473 C CA . GLU A 1 195 ? 69.498 -3.204 -24.905 1.00 61.09 195 GLU A CA 1
ATOM 1474 C C . GLU A 1 195 ? 70.390 -2.435 -23.915 1.00 61.09 195 GLU A C 1
ATOM 1476 O O . GLU A 1 195 ? 71.413 -1.878 -24.312 1.00 61.09 195 GLU A O 1
ATOM 1481 N N . ALA A 1 196 ? 70.020 -2.398 -22.631 1.00 61.66 196 ALA A N 1
ATOM 1482 C CA . ALA A 1 196 ? 70.831 -1.780 -21.586 1.00 61.66 196 ALA A CA 1
ATOM 1483 C C . ALA A 1 196 ? 72.100 -2.592 -21.284 1.00 61.66 196 ALA A C 1
ATOM 1485 O O . ALA A 1 196 ? 73.161 -1.988 -21.156 1.00 61.66 196 ALA A O 1
ATOM 1486 N N . GLN A 1 197 ? 72.015 -3.929 -21.236 1.00 60.12 197 GLN A N 1
ATOM 1487 C CA . GLN A 1 197 ? 73.185 -4.803 -21.080 1.00 60.12 197 GLN A CA 1
ATOM 1488 C C . GLN A 1 197 ? 74.120 -4.736 -22.293 1.00 60.12 197 GLN A C 1
ATOM 1490 O O . GLN A 1 197 ? 75.318 -4.538 -22.118 1.00 60.12 197 GLN A O 1
ATOM 1495 N N . ALA A 1 198 ? 73.581 -4.770 -23.517 1.00 59.34 198 ALA A N 1
ATOM 1496 C CA . ALA A 1 198 ? 74.385 -4.656 -24.736 1.00 59.34 198 ALA A CA 1
ATOM 1497 C C . ALA A 1 198 ? 75.123 -3.306 -24.836 1.00 59.34 198 ALA A C 1
ATOM 1499 O O . ALA A 1 198 ? 76.262 -3.245 -25.286 1.00 59.34 198 ALA A O 1
ATOM 1500 N N . LYS A 1 199 ? 74.512 -2.205 -24.371 1.00 59.59 199 LYS A N 1
ATOM 1501 C CA . LYS A 1 199 ? 75.190 -0.897 -24.283 1.00 59.59 199 LYS A CA 1
ATOM 1502 C C . LYS A 1 199 ? 76.239 -0.817 -23.168 1.00 59.59 199 LYS A C 1
ATOM 1504 O O . LYS A 1 199 ? 77.080 0.076 -23.218 1.00 59.59 199 LYS A O 1
ATOM 1509 N N . GLN A 1 200 ? 76.164 -1.684 -22.159 1.00 59.12 200 GLN A N 1
ATOM 1510 C CA . GLN A 1 200 ? 77.130 -1.742 -21.063 1.00 59.12 200 GLN A CA 1
ATOM 1511 C C . GLN A 1 200 ? 78.375 -2.547 -21.454 1.00 59.12 200 GLN A C 1
ATOM 1513 O O . GLN A 1 200 ? 79.473 -2.100 -21.148 1.00 59.12 200 GLN A O 1
ATOM 1518 N N . GLU A 1 201 ? 78.215 -3.657 -22.185 1.00 56.75 201 GLU A N 1
ATOM 1519 C CA . GLU A 1 201 ? 79.341 -4.437 -22.732 1.00 56.75 201 GLU A CA 1
ATOM 1520 C C . GLU A 1 201 ? 80.153 -3.628 -23.755 1.00 56.75 201 GLU A C 1
ATOM 1522 O O . GLU A 1 201 ? 81.366 -3.532 -23.625 1.00 56.75 201 GLU A O 1
ATOM 1527 N N . VAL A 1 202 ? 79.499 -2.913 -24.682 1.00 57.97 202 VAL A N 1
ATOM 1528 C CA . VAL A 1 202 ? 80.197 -2.075 -25.686 1.00 57.97 202 VAL A CA 1
ATOM 1529 C C . VAL A 1 202 ? 81.017 -0.935 -25.060 1.00 57.97 202 VAL A C 1
ATOM 1531 O O . VAL A 1 202 ? 81.974 -0.473 -25.663 1.00 57.97 202 VAL A O 1
ATOM 1534 N N . LYS A 1 203 ? 80.667 -0.477 -23.850 1.00 56.59 203 LYS A N 1
ATOM 1535 C CA . LYS A 1 203 ? 81.438 0.537 -23.108 1.00 56.59 203 LYS A CA 1
ATOM 1536 C C . LYS A 1 203 ? 82.560 -0.039 -22.240 1.00 56.59 203 LYS A C 1
ATOM 1538 O O . LYS A 1 203 ? 83.340 0.741 -21.710 1.00 56.59 203 LYS A O 1
ATOM 1543 N N . ALA A 1 204 ? 82.581 -1.349 -22.009 1.00 57.19 204 ALA A N 1
ATOM 1544 C CA . ALA A 1 204 ? 83.623 -2.012 -21.228 1.00 57.19 204 ALA A CA 1
ATOM 1545 C C . ALA A 1 204 ? 84.794 -2.496 -22.104 1.00 57.19 204 ALA A C 1
ATOM 1547 O O . ALA A 1 204 ? 85.872 -2.738 -21.570 1.00 57.19 204 ALA A O 1
ATOM 1548 N N . ASP A 1 205 ? 84.574 -2.611 -23.419 1.00 54.69 205 ASP A N 1
ATOM 1549 C CA . ASP A 1 205 ? 85.562 -3.024 -24.428 1.00 54.69 205 ASP A CA 1
ATOM 1550 C C . ASP A 1 205 ? 86.246 -1.842 -25.168 1.00 54.69 205 ASP A C 1
ATOM 1552 O O . ASP A 1 205 ? 86.983 -2.069 -26.129 1.00 54.69 205 ASP A O 1
ATOM 1556 N N . GLU A 1 206 ? 86.021 -0.591 -24.737 1.00 46.12 206 GLU A N 1
ATOM 1557 C CA . GLU A 1 206 ? 86.710 0.631 -25.216 1.00 46.12 206 GLU A CA 1
ATOM 1558 C C . GLU A 1 206 ? 87.660 1.178 -24.138 1.00 46.12 206 GLU A C 1
ATOM 1560 O O . GLU A 1 206 ? 88.817 1.516 -24.485 1.00 46.12 206 GLU A O 1
#

Sequence (206 aa):
MLKVSTNKAIAGYAPCSECNTLAAVHFPNGGRRANTPYLSCGGCNKTIQASTTKEHIKLNYVPTLEAYAERFDVDVSAEQEQIAANKWTENPALYDAKVNGVVEELQTSLLEGSEPVEGEVLEATPPNKEAVNIPGQESVTIDNDTQQVVDEEAEAKKPQERGGVIWLVVLLAVLLLVSVGGYCLVKRSKRKAVEAQAKQEVKADE

Radius of gyration: 33.97 Å; chains: 1; bounding box: 128×56×50 Å

Organism: NCBI:txid945543

pLDDT: mean 72.88, std 23.72, range [26.02, 97.56]